Protein AF-A0AAV9KWT4-F1 (afdb_monomer)

Secondary structure (DSSP, 8-state):
---SSTTTGGGT---SSTTTEEEEE----S--SS-TTSGGGGG-----TT--EEEEES--B-HHHHHHHHT-TT--EEEEESPPBGGGEEE--TT---TT--EEEEES----EEE--GGG-TT--EEEEES--S-----GGGGT-TT--EEEEES-GGGHHHHHHHHHHHHHHHTSS--EEEEEPPP--------

pLDDT: mean 77.59, std 21.83, range [29.5, 98.31]

Radius of gyration: 18.45 Å; Cα contacts (8 Å, |Δi|>4): 366; chains: 1; bounding box: 42×48×57 Å

InterPro domains:
  IPR032675 Leucine-rich repeat domain superfamily [G3DSA:3.80.10.10] (9-172)

Foldseek 3Di:
DPDPPPPVCVVQWDDDPPQAEGEGEDPDPPDDPDDPPPLVVVQPDDRHLSYAEYAYEQEEDELVSLLNVLPSNRHQYYAYENYEYVVLENAYDQPRANNRHQEYHYANYSHQYYHYDLRRYQQHQEYEYHLRPNHQEDDLSLLVNLNHQEYEYHCNCSHVVRLVSSQVSNCVVPVDRRHDYHYHHDPPPPPPPPD

Solvent-accessible surface area (backbone atoms only — not comparable to full-atom values): 10846 Å² total; per-residue (Å²): 142,89,76,80,71,67,76,75,47,64,84,58,38,69,76,61,62,88,56,39,41,47,48,46,56,49,92,70,98,74,83,87,87,79,67,100,79,64,73,75,72,80,63,77,65,82,72,62,65,64,30,27,32,44,37,37,31,43,44,78,37,48,38,71,51,51,33,56,59,23,64,33,72,42,27,30,32,45,35,44,30,57,21,46,36,55,91,24,40,52,41,40,54,92,86,40,31,25,65,43,26,30,33,45,34,44,27,41,34,46,41,42,42,84,43,63,50,80,72,30,45,61,39,28,30,31,44,32,42,31,43,35,78,52,44,68,61,62,69,63,56,62,32,72,29,83,52,36,34,35,44,35,29,32,60,25,72,82,35,47,66,41,53,47,54,25,37,55,52,30,29,75,74,70,74,55,94,62,57,44,80,46,78,43,73,78,75,78,76,74,81,81,74,84,125

Nearest PDB structures (foldseek):
  8xuo-assembly1_G  TM=7.797E-01  e=3.446E-07  Solanum lycopersicum
  8xuq-assembly1_G  TM=8.422E-01  e=1.289E-06  Solanum lycopersicum
  8rfh-assembly1_B  TM=8.665E-01  e=2.424E-06  Nicotiana benthamiana
  9cc9-assembly1_L  TM=8.958E-01  e=4.790E-05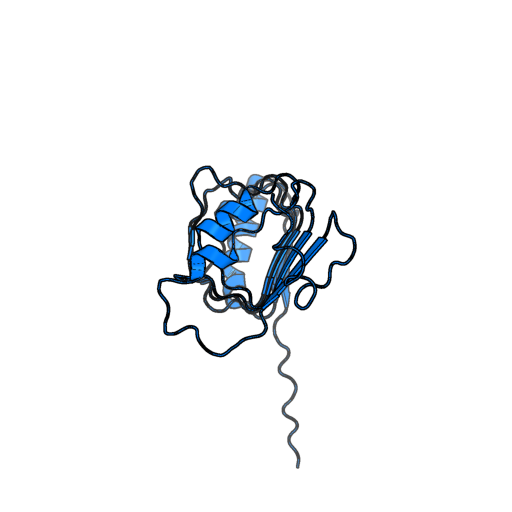  Nicotiana benthamiana
  4xa9-assembly5_E  TM=4.895E-01  e=1.233E+00  Legionella pneumophila subsp. pneumophila str. Philadelphia 1

Organism: NCBI:txid50273

Structure (mmCIF, N/CA/C/O backbone):
data_AF-A0AAV9KWT4-F1
#
_entry.id   AF-A0AAV9KWT4-F1
#
loop_
_atom_site.group_PDB
_atom_site.id
_atom_site.type_symbol
_atom_site.label_atom_id
_atom_site.label_alt_id
_atom_site.label_comp_id
_atom_site.label_asym_id
_atom_site.label_entity_id
_atom_site.label_seq_id
_atom_site.pdbx_PDB_ins_code
_atom_site.Cartn_x
_atom_site.Cartn_y
_atom_site.Cartn_z
_atom_site.occupancy
_atom_site.B_iso_or_equiv
_atom_site.auth_seq_id
_atom_site.auth_comp_id
_atom_site.auth_asym_id
_atom_site.auth_atom_id
_atom_site.pdbx_PDB_model_num
ATOM 1 N N . MET A 1 1 ? -3.390 -0.166 -39.526 1.00 29.50 1 MET A N 1
ATOM 2 C CA . MET A 1 1 ? -2.292 -1.152 -39.423 1.00 29.50 1 MET A CA 1
ATOM 3 C C . MET A 1 1 ? -1.735 -1.105 -38.008 1.00 29.50 1 MET A C 1
ATOM 5 O O . MET A 1 1 ? -0.859 -0.303 -37.735 1.00 29.50 1 MET A O 1
ATOM 9 N N . ALA A 1 2 ? -2.295 -1.894 -37.093 1.00 30.62 2 ALA A N 1
ATOM 10 C CA . ALA A 1 2 ? -1.837 -1.983 -35.704 1.00 30.62 2 ALA A CA 1
ATOM 11 C C . ALA A 1 2 ? -2.052 -3.419 -35.207 1.00 30.62 2 ALA A C 1
ATOM 13 O O . ALA A 1 2 ? -2.894 -3.684 -34.361 1.00 30.62 2 ALA A O 1
ATOM 14 N N . THR A 1 3 ? -1.365 -4.380 -35.824 1.00 31.44 3 THR A N 1
ATOM 15 C CA . THR A 1 3 ? -1.495 -5.808 -35.473 1.00 31.44 3 THR A CA 1
ATOM 16 C C . THR A 1 3 ? -0.162 -6.555 -35.429 1.00 31.44 3 THR A C 1
ATOM 18 O O . THR A 1 3 ? -0.143 -7.752 -35.159 1.00 31.44 3 THR A O 1
ATOM 21 N N . SER A 1 4 ? 0.976 -5.877 -35.604 1.00 31.70 4 SER A N 1
ATOM 22 C CA . SER A 1 4 ? 2.268 -6.569 -35.736 1.00 31.70 4 SER A CA 1
ATOM 23 C C . SER A 1 4 ? 3.063 -6.751 -34.436 1.00 31.70 4 SER A C 1
ATOM 25 O O . SER A 1 4 ? 3.990 -7.552 -34.433 1.00 31.70 4 SER A O 1
ATOM 27 N N . ASN A 1 5 ? 2.687 -6.121 -33.315 1.00 31.66 5 ASN A N 1
ATOM 28 C CA . ASN A 1 5 ? 3.428 -6.284 -32.049 1.00 31.66 5 ASN A CA 1
ATOM 29 C C . ASN A 1 5 ? 2.925 -7.421 -31.144 1.00 31.66 5 ASN A C 1
ATOM 31 O O . ASN A 1 5 ? 3.610 -7.783 -30.196 1.00 31.66 5 ASN A O 1
ATOM 35 N N . PHE A 1 6 ? 1.790 -8.061 -31.442 1.00 32.84 6 PHE A N 1
ATOM 36 C CA . PHE A 1 6 ? 1.243 -9.114 -30.571 1.00 32.84 6 PHE A CA 1
ATOM 37 C C . PHE A 1 6 ? 2.021 -10.444 -30.605 1.00 32.84 6 PHE A C 1
ATOM 39 O O . PHE A 1 6 ? 1.916 -11.235 -29.670 1.00 32.84 6 PHE A O 1
ATOM 46 N N . LYS A 1 7 ? 2.818 -10.717 -31.649 1.00 32.62 7 LYS A N 1
ATOM 47 C CA . LYS A 1 7 ? 3.443 -12.044 -31.835 1.00 32.62 7 LYS A CA 1
ATOM 48 C C . LYS A 1 7 ? 4.721 -12.285 -31.024 1.00 32.62 7 LYS A C 1
ATOM 50 O O . LYS A 1 7 ? 5.023 -13.441 -30.757 1.00 32.62 7 LYS A O 1
ATOM 55 N N . LEU A 1 8 ? 5.439 -11.244 -30.594 1.00 37.84 8 LEU A N 1
ATOM 56 C CA . LEU A 1 8 ? 6.659 -11.405 -29.780 1.00 37.84 8 LEU A CA 1
ATOM 57 C C . LEU A 1 8 ? 6.383 -11.450 -28.268 1.00 37.84 8 LEU A C 1
ATOM 59 O O . LEU A 1 8 ? 7.231 -11.886 -27.498 1.00 37.84 8 LEU A O 1
ATOM 63 N N . LEU A 1 9 ? 5.183 -11.053 -27.834 1.00 43.16 9 LEU A N 1
ATOM 64 C CA . LEU A 1 9 ? 4.803 -11.044 -26.419 1.00 43.16 9 LEU A CA 1
ATOM 65 C C . LEU A 1 9 ? 4.395 -12.427 -25.879 1.00 43.16 9 LEU A C 1
ATOM 67 O O . LEU A 1 9 ? 4.583 -12.712 -24.698 1.00 43.16 9 LEU A O 1
ATOM 71 N N . HIS A 1 10 ? 3.904 -13.338 -26.717 1.00 35.81 10 HIS A N 1
ATOM 72 C CA . HIS A 1 10 ? 3.445 -14.651 -26.244 1.00 35.81 10 HIS A CA 1
ATOM 73 C C . HIS A 1 10 ? 4.548 -15.573 -25.695 1.00 35.81 10 HIS A C 1
ATOM 75 O O . HIS A 1 10 ? 4.226 -16.517 -24.978 1.00 35.81 10 HIS A O 1
ATOM 81 N N . SER A 1 11 ? 5.833 -15.318 -25.963 1.00 39.34 11 SER A N 1
ATOM 82 C CA . SER A 1 11 ? 6.918 -16.133 -25.395 1.00 39.34 11 SER A CA 1
ATOM 83 C C . SER A 1 11 ? 7.306 -15.747 -23.961 1.00 39.34 11 SER A C 1
ATOM 85 O O . SER A 1 11 ? 7.978 -16.534 -23.298 1.00 39.34 11 SER A O 1
ATOM 87 N N . TYR A 1 12 ? 6.883 -14.575 -23.466 1.00 41.56 12 TYR A N 1
ATOM 88 C CA . TYR A 1 12 ? 7.305 -14.036 -22.161 1.00 41.56 12 TYR A CA 1
ATOM 89 C C . TYR A 1 12 ? 6.156 -13.801 -21.165 1.00 41.56 12 TYR A C 1
ATOM 91 O O . TYR A 1 12 ? 6.411 -13.601 -19.978 1.00 41.56 12 TYR A O 1
ATOM 99 N N . PHE A 1 13 ? 4.896 -13.887 -21.606 1.00 45.75 13 PHE A N 1
ATOM 100 C CA . PHE A 1 13 ? 3.719 -13.580 -20.789 1.00 45.75 13 PHE A CA 1
ATOM 101 C C . PHE A 1 13 ? 2.732 -14.751 -20.761 1.00 45.75 13 PHE A C 1
ATOM 103 O O . PHE A 1 13 ? 2.180 -15.142 -21.788 1.00 45.75 13 PHE A O 1
ATOM 110 N N . LYS A 1 14 ? 2.479 -15.315 -19.571 1.00 43.81 14 LYS A N 1
ATOM 111 C CA . LYS A 1 14 ? 1.367 -16.256 -19.367 1.00 43.81 14 LYS A CA 1
ATOM 112 C C . LYS A 1 14 ? 0.093 -15.462 -19.099 1.00 43.81 14 LYS A C 1
ATOM 114 O O . LYS A 1 14 ? -0.161 -15.032 -17.979 1.00 43.81 14 LYS A O 1
ATOM 119 N N . LEU A 1 15 ? -0.703 -15.281 -20.143 1.00 45.00 15 LEU A N 1
ATOM 120 C CA . LEU A 1 15 ? -2.075 -14.802 -20.051 1.00 45.00 15 LEU A CA 1
ATOM 121 C C . LEU A 1 15 ? -2.951 -15.895 -19.411 1.00 45.00 15 LEU A C 1
ATOM 123 O O . LEU A 1 15 ? -3.343 -16.843 -20.083 1.00 45.00 15 LEU A O 1
ATOM 127 N N . SER A 1 16 ? -3.233 -15.798 -18.110 1.00 44.41 16 SER A N 1
ATOM 128 C CA . SER A 1 16 ? -4.299 -16.586 -17.477 1.00 44.41 16 SER A CA 1
ATOM 129 C C . SER A 1 16 ? -5.542 -15.699 -17.356 1.00 44.41 16 SER A C 1
ATOM 131 O O . SER A 1 16 ? -5.526 -14.745 -16.582 1.00 44.41 16 SER A O 1
ATOM 133 N N . ASP A 1 17 ? -6.574 -15.994 -18.150 1.00 40.81 17 ASP A N 1
ATOM 134 C CA . ASP A 1 17 ? -7.865 -15.289 -18.252 1.00 40.81 17 ASP A CA 1
ATOM 135 C C . ASP A 1 17 ? -7.772 -13.793 -18.635 1.00 40.81 17 ASP A C 1
ATOM 137 O O . ASP A 1 17 ? -7.724 -12.875 -17.811 1.00 40.81 17 ASP A O 1
ATOM 141 N N . VAL A 1 18 ? -7.778 -13.571 -19.956 1.00 43.44 18 VAL A N 1
ATOM 142 C CA . VAL A 1 18 ? -7.312 -12.396 -20.732 1.00 43.44 18 VAL A CA 1
ATOM 143 C C . VAL A 1 18 ? -8.143 -11.111 -20.582 1.00 43.44 18 VAL A C 1
ATOM 145 O O . VAL A 1 18 ? -8.278 -10.320 -21.510 1.00 43.44 18 VAL A O 1
ATOM 148 N N . THR A 1 19 ? -8.733 -10.831 -19.427 1.00 47.38 19 THR A N 1
ATOM 149 C CA . THR A 1 19 ? -9.419 -9.534 -19.248 1.00 47.38 19 THR A CA 1
ATOM 150 C C . THR A 1 19 ? -9.293 -8.961 -17.845 1.00 47.38 19 THR A C 1
ATOM 152 O O . THR A 1 19 ? -9.455 -7.754 -17.676 1.00 47.38 19 THR A O 1
ATOM 155 N N . LYS A 1 20 ? -8.961 -9.790 -16.843 1.00 52.31 20 LYS A N 1
ATOM 156 C CA . LYS A 1 20 ? -8.963 -9.384 -15.428 1.00 52.31 20 LYS A CA 1
ATOM 157 C C . LYS A 1 20 ? -7.600 -9.482 -14.747 1.00 52.31 20 LYS A C 1
ATOM 159 O O . LYS A 1 20 ? -7.381 -8.726 -13.806 1.00 52.31 20 LYS A O 1
ATOM 164 N N . CYS A 1 21 ? -6.692 -10.335 -15.223 1.00 50.56 21 CYS A N 1
ATOM 165 C CA . CYS A 1 21 ? -5.387 -10.564 -14.603 1.00 50.56 21 CYS A CA 1
ATOM 166 C C . CYS A 1 21 ? -4.265 -10.467 -15.637 1.00 50.56 21 CYS A C 1
ATOM 168 O O . CYS A 1 21 ? -4.300 -11.159 -16.653 1.00 50.56 21 CYS A O 1
ATOM 170 N N . LEU A 1 22 ? -3.246 -9.656 -15.360 1.00 59.34 22 LEU A N 1
ATOM 171 C CA . LEU A 1 22 ? -2.046 -9.572 -16.182 1.00 59.34 22 LEU A CA 1
ATOM 172 C C . LEU A 1 22 ? -0.813 -9.867 -15.337 1.00 59.34 22 LEU A C 1
ATOM 174 O O . LEU A 1 22 ? -0.624 -9.309 -14.255 1.00 59.34 22 LEU A O 1
ATOM 178 N N . TYR A 1 23 ? 0.010 -10.769 -15.858 1.00 55.38 23 TYR A N 1
ATOM 179 C CA . TYR A 1 23 ? 1.230 -11.244 -15.232 1.00 55.38 23 TYR A CA 1
ATOM 180 C C . TYR A 1 23 ? 2.416 -10.923 -16.138 1.00 55.38 23 TYR A C 1
ATOM 182 O O . TYR A 1 23 ? 2.521 -11.491 -17.229 1.00 55.38 23 TYR A O 1
ATOM 190 N N . LEU A 1 24 ? 3.300 -10.029 -15.689 1.00 63.78 24 LEU A N 1
ATOM 191 C CA . LEU A 1 24 ? 4.519 -9.668 -16.413 1.00 63.78 24 LEU A CA 1
ATOM 192 C C . LEU A 1 24 ? 5.756 -10.139 -15.638 1.00 63.78 24 LEU A C 1
ATOM 194 O O . LEU A 1 24 ? 5.905 -9.842 -14.454 1.00 63.78 24 LEU A O 1
ATOM 198 N N . MET A 1 25 ? 6.638 -10.875 -16.315 1.00 56.25 25 MET A N 1
ATOM 199 C CA . MET A 1 25 ? 7.930 -11.334 -15.800 1.00 56.25 25 MET A CA 1
ATOM 200 C C . MET A 1 25 ? 9.040 -10.891 -16.750 1.00 56.25 25 MET A C 1
ATOM 202 O O . MET A 1 25 ? 8.989 -11.235 -17.930 1.00 56.25 25 MET A O 1
ATOM 206 N N . GLN A 1 26 ? 10.081 -10.229 -16.244 1.00 56.34 26 GLN A N 1
ATOM 207 C CA . GLN A 1 26 ? 11.306 -9.992 -17.011 1.00 56.34 26 GLN A CA 1
ATOM 208 C C . GLN A 1 26 ? 12.444 -10.857 -16.455 1.00 56.34 26 GLN A C 1
ATOM 210 O O . GLN A 1 26 ? 13.032 -10.574 -15.419 1.00 56.34 26 GLN A O 1
ATOM 215 N N . ARG A 1 27 ? 12.775 -11.951 -17.152 1.00 43.31 27 ARG A N 1
ATOM 216 C CA . ARG A 1 27 ? 13.991 -12.732 -16.882 1.00 43.31 27 ARG A CA 1
ATOM 217 C C . ARG A 1 27 ? 15.116 -12.179 -17.743 1.00 43.31 27 ARG A C 1
ATOM 219 O O . ARG A 1 27 ? 15.253 -12.650 -18.859 1.00 43.31 27 ARG A O 1
ATOM 226 N N . ASN A 1 28 ? 15.872 -11.198 -17.258 1.00 43.31 28 ASN A N 1
ATOM 227 C CA . ASN A 1 28 ? 17.246 -10.935 -17.705 1.00 43.31 28 ASN A CA 1
ATOM 228 C C . ASN A 1 28 ? 17.943 -10.066 -16.652 1.00 43.31 28 ASN A C 1
ATOM 230 O O . ASN A 1 28 ? 17.642 -8.887 -16.507 1.00 43.31 28 ASN A O 1
ATOM 234 N N . HIS A 1 29 ? 18.848 -10.686 -15.894 1.00 41.12 29 HIS A N 1
ATOM 235 C CA . HIS A 1 29 ? 19.603 -10.058 -14.804 1.00 41.12 29 HIS A CA 1
ATOM 236 C C . HIS A 1 29 ? 20.960 -9.498 -15.276 1.00 41.12 29 HIS A C 1
ATOM 238 O O . HIS A 1 29 ? 21.798 -9.112 -14.462 1.00 41.12 29 HIS A O 1
ATOM 244 N N . GLU A 1 30 ? 21.182 -9.453 -16.590 1.00 36.31 30 GLU A N 1
ATOM 245 C CA . GLU A 1 30 ? 22.379 -8.896 -17.204 1.00 36.31 30 GLU A CA 1
ATOM 246 C C . GLU A 1 30 ? 21.992 -7.623 -17.964 1.00 36.31 30 GLU A C 1
ATOM 248 O O . GLU A 1 30 ? 21.125 -7.649 -18.834 1.00 36.31 30 GLU A O 1
ATOM 253 N N . ILE A 1 31 ? 22.681 -6.524 -17.638 1.00 38.66 31 ILE A N 1
ATOM 254 C CA . ILE A 1 31 ? 22.601 -5.188 -18.258 1.00 38.66 31 ILE A CA 1
ATOM 255 C C . ILE A 1 31 ? 21.498 -4.265 -17.695 1.00 38.66 31 ILE A C 1
ATOM 257 O O . ILE A 1 31 ? 20.568 -3.873 -18.388 1.00 38.66 31 ILE A O 1
ATOM 261 N N . ILE A 1 32 ? 21.668 -3.789 -16.455 1.00 39.22 32 ILE A N 1
ATOM 262 C CA . ILE A 1 32 ? 21.160 -2.460 -16.047 1.00 39.22 32 ILE A CA 1
ATOM 263 C C . ILE A 1 32 ? 22.272 -1.709 -15.295 1.00 39.22 32 ILE A C 1
ATOM 265 O O . ILE A 1 32 ? 22.176 -1.413 -14.111 1.00 39.22 32 ILE A O 1
ATOM 269 N N . GLN A 1 33 ? 23.384 -1.447 -15.983 1.00 38.38 33 GLN A N 1
ATOM 270 C CA . GLN A 1 33 ? 24.296 -0.348 -15.621 1.00 38.38 33 GLN A CA 1
ATOM 271 C C . GLN A 1 33 ? 24.601 0.584 -16.805 1.00 38.38 33 GLN A C 1
ATOM 273 O O . GLN A 1 33 ? 25.258 1.603 -16.628 1.00 38.38 33 GLN A O 1
ATOM 278 N N . GLN A 1 34 ? 24.108 0.288 -18.013 1.00 38.03 34 GLN A N 1
ATOM 279 C CA . GLN A 1 34 ? 24.377 1.090 -19.209 1.00 38.03 34 GLN A CA 1
ATOM 280 C C . GLN A 1 34 ? 23.163 1.095 -20.146 1.00 38.03 34 GLN A C 1
ATOM 282 O O . GLN A 1 34 ? 23.093 0.301 -21.074 1.00 38.03 34 GLN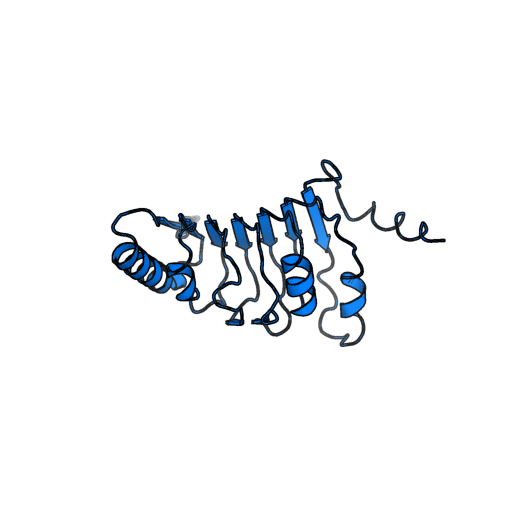 A O 1
ATOM 287 N N . SER A 1 35 ? 22.178 1.963 -19.907 1.00 37.06 35 SER A N 1
ATOM 288 C CA . SER A 1 35 ? 21.400 2.594 -20.992 1.00 37.06 35 SER A CA 1
ATOM 289 C C . SER A 1 35 ? 20.388 3.601 -20.438 1.00 37.06 35 SER A C 1
ATOM 291 O O . SER A 1 35 ? 19.242 3.278 -20.151 1.00 37.06 35 SER A O 1
ATOM 293 N N . ASN A 1 36 ? 20.780 4.874 -20.397 1.00 41.25 36 ASN A N 1
ATOM 294 C CA . ASN A 1 36 ? 19.871 6.007 -20.172 1.00 41.25 36 ASN A CA 1
ATOM 295 C C . ASN A 1 36 ? 18.922 6.289 -21.366 1.00 41.25 36 ASN A C 1
ATOM 297 O O . ASN A 1 36 ? 18.358 7.372 -21.452 1.00 41.25 36 ASN A O 1
ATOM 301 N N . ILE A 1 37 ? 18.764 5.366 -22.329 1.00 38.56 37 ILE A N 1
ATOM 302 C CA . ILE A 1 37 ? 18.067 5.633 -23.608 1.00 38.56 37 ILE A CA 1
ATOM 303 C C . ILE A 1 37 ? 16.986 4.577 -23.948 1.00 38.56 37 ILE A C 1
ATOM 305 O O . ILE A 1 37 ? 16.159 4.814 -24.824 1.00 38.56 37 ILE A O 1
ATOM 309 N N . ALA A 1 38 ? 16.902 3.435 -23.247 1.00 41.84 38 ALA A N 1
ATOM 310 C CA . ALA A 1 38 ? 16.007 2.328 -23.640 1.00 41.84 38 ALA A CA 1
ATOM 311 C C . ALA A 1 38 ? 14.808 2.053 -22.703 1.00 41.84 38 ALA A C 1
ATOM 313 O O . ALA A 1 38 ? 13.979 1.201 -23.020 1.00 41.84 38 ALA A O 1
ATOM 314 N N . THR A 1 39 ? 14.671 2.753 -21.574 1.00 45.59 39 THR A N 1
ATOM 315 C CA . THR A 1 39 ? 13.666 2.426 -20.541 1.00 45.59 39 THR A CA 1
ATOM 316 C C . THR A 1 39 ? 12.234 2.849 -20.885 1.00 45.59 39 THR A C 1
ATOM 318 O O . THR A 1 39 ? 11.298 2.225 -20.393 1.00 45.59 39 THR A O 1
ATOM 321 N N . ASN A 1 40 ? 12.034 3.823 -21.782 1.00 43.50 40 ASN A N 1
ATOM 322 C CA . ASN A 1 40 ? 10.685 4.297 -22.136 1.00 43.50 40 ASN A CA 1
ATOM 323 C C . ASN A 1 40 ? 9.880 3.337 -23.026 1.00 43.50 40 ASN A C 1
ATOM 325 O O . ASN A 1 40 ? 8.658 3.390 -23.016 1.00 43.50 40 ASN A O 1
ATOM 329 N N . ARG A 1 41 ? 10.519 2.422 -23.769 1.00 48.47 41 ARG A N 1
ATOM 330 C CA . ARG A 1 41 ? 9.790 1.518 -24.687 1.00 48.47 41 ARG A CA 1
ATOM 331 C C . ARG A 1 41 ? 9.163 0.300 -24.007 1.00 48.47 41 ARG A C 1
ATOM 333 O O . ARG A 1 41 ? 8.368 -0.397 -24.629 1.00 48.47 41 ARG A O 1
ATOM 340 N N . LEU A 1 42 ? 9.525 0.013 -22.755 1.00 52.59 42 LEU A N 1
ATOM 341 C CA . LEU A 1 42 ? 8.994 -1.137 -22.011 1.00 52.59 42 LEU A CA 1
ATOM 342 C C . LEU A 1 42 ? 7.577 -0.895 -21.472 1.00 52.59 42 LEU A C 1
ATOM 344 O O . LEU A 1 42 ? 6.962 -1.835 -20.983 1.00 52.59 42 LEU A O 1
ATOM 348 N N . TRP A 1 43 ? 7.065 0.334 -21.569 1.00 57.59 43 TRP A N 1
ATOM 349 C CA . TRP A 1 43 ? 5.774 0.746 -21.015 1.00 57.59 43 TRP A CA 1
ATOM 350 C C . TRP A 1 43 ? 4.771 1.248 -22.057 1.00 57.59 43 TRP A C 1
ATOM 352 O O . TRP A 1 43 ? 3.671 1.637 -21.682 1.00 57.59 43 TRP A O 1
ATOM 362 N N . ASP A 1 44 ? 5.062 1.103 -23.356 1.00 57.06 44 ASP A N 1
ATOM 363 C CA . ASP A 1 44 ? 4.090 1.300 -24.454 1.00 57.06 44 ASP A CA 1
ATOM 364 C C . ASP A 1 44 ? 2.962 0.233 -24.459 1.00 57.06 44 ASP A C 1
ATOM 366 O O . ASP A 1 44 ? 2.279 -0.005 -25.459 1.00 57.06 44 ASP A O 1
ATOM 370 N N . PHE A 1 45 ? 2.754 -0.455 -23.334 1.00 61.75 45 PHE A N 1
ATOM 371 C CA . PHE A 1 45 ? 1.659 -1.384 -23.136 1.00 61.75 45 PHE A CA 1
ATOM 372 C C . PHE A 1 45 ? 0.385 -0.620 -22.799 1.00 61.75 45 PHE A C 1
ATOM 374 O O . PHE A 1 45 ? 0.221 -0.070 -21.713 1.00 61.75 45 PHE A O 1
ATOM 381 N N . HIS A 1 46 ? -0.579 -0.675 -23.711 1.00 69.06 46 HIS A N 1
ATOM 382 C CA . HIS A 1 46 ? -1.950 -0.319 -23.383 1.00 69.06 46 HIS A CA 1
ATOM 383 C C . HIS A 1 46 ? -2.566 -1.441 -22.545 1.00 69.06 46 HIS A C 1
ATOM 385 O O . HIS A 1 46 ? -3.020 -2.459 -23.073 1.00 69.06 46 HIS A O 1
ATOM 391 N N . PHE A 1 47 ? -2.556 -1.270 -21.223 1.00 77.56 47 PHE A N 1
ATOM 392 C CA . PHE A 1 47 ? -3.316 -2.135 -20.331 1.00 77.56 47 PHE A CA 1
ATOM 393 C C . PHE A 1 47 ? -4.810 -2.034 -20.672 1.00 77.56 47 PHE A C 1
ATOM 395 O O . PHE A 1 47 ? -5.318 -0.932 -20.904 1.00 77.56 47 PHE A O 1
ATOM 402 N N . PRO A 1 48 ? -5.544 -3.158 -20.700 1.00 80.75 48 PRO A N 1
ATOM 403 C CA . PRO A 1 48 ? -6.980 -3.102 -20.904 1.00 80.75 48 PRO A CA 1
ATOM 404 C C . PRO A 1 48 ? -7.624 -2.379 -19.719 1.00 80.75 48 PRO A C 1
ATOM 406 O O . PRO A 1 48 ? -7.315 -2.672 -18.565 1.00 80.75 48 PRO A O 1
ATOM 409 N N . SER A 1 49 ? -8.559 -1.468 -19.986 1.00 84.69 49 SER A N 1
ATOM 410 C CA . SER A 1 49 ? -9.253 -0.712 -18.934 1.00 84.69 49 SER A CA 1
ATOM 411 C C . SER A 1 49 ? -10.018 -1.611 -17.959 1.00 84.69 49 SER A C 1
ATOM 413 O O . SER A 1 49 ? -10.254 -1.218 -16.825 1.00 84.69 49 SER A O 1
ATOM 415 N N . SER A 1 50 ? -10.371 -2.833 -18.366 1.00 85.44 50 SER A N 1
ATOM 416 C CA . SER A 1 50 ? -11.018 -3.858 -17.539 1.00 85.44 50 SER A CA 1
ATOM 417 C C . SER A 1 50 ? -10.084 -4.578 -16.558 1.00 85.44 50 SER A C 1
ATOM 419 O O . SER A 1 50 ? -10.555 -5.440 -15.810 1.00 85.44 50 SER A O 1
ATOM 421 N N . LEU A 1 51 ? -8.773 -4.307 -16.600 1.00 86.12 51 LEU A N 1
ATOM 422 C CA . LEU A 1 51 ? -7.781 -5.005 -15.788 1.00 86.12 51 LEU A CA 1
ATOM 423 C C . LEU A 1 51 ? -8.046 -4.776 -14.299 1.00 86.12 51 LEU A C 1
ATOM 425 O O . LEU A 1 51 ? -8.075 -3.637 -13.845 1.00 86.12 51 LEU A O 1
ATOM 429 N N . LYS A 1 52 ? -8.184 -5.868 -13.540 1.00 90.25 52 LYS A N 1
ATOM 430 C CA . LYS A 1 52 ? -8.425 -5.831 -12.090 1.00 90.25 52 LYS A CA 1
ATOM 431 C C . LYS A 1 52 ? -7.204 -6.194 -11.266 1.00 90.25 52 LYS A C 1
ATOM 433 O O . LYS A 1 52 ? -7.070 -5.754 -10.131 1.00 90.25 52 LYS A O 1
ATOM 438 N N . ILE A 1 53 ? -6.327 -7.029 -11.805 1.00 90.25 53 ILE A N 1
ATOM 439 C CA . ILE A 1 53 ? -5.176 -7.567 -11.091 1.00 90.25 53 ILE A CA 1
ATOM 440 C C . ILE A 1 53 ? -3.947 -7.414 -11.977 1.00 90.25 53 ILE A C 1
ATOM 442 O O . ILE A 1 53 ? -3.876 -8.003 -13.055 1.00 90.25 53 ILE A O 1
ATOM 446 N N . LEU A 1 54 ? -2.961 -6.667 -11.492 1.00 90.25 54 LEU A N 1
ATOM 447 C CA . LEU A 1 54 ? -1.662 -6.516 -12.129 1.00 90.25 54 LEU A CA 1
ATOM 448 C C . LEU A 1 54 ? -0.575 -7.091 -11.224 1.00 90.25 54 LEU A C 1
ATOM 450 O O . LEU A 1 54 ? -0.388 -6.660 -10.083 1.00 90.25 54 LEU A O 1
ATOM 454 N N . LEU A 1 55 ? 0.144 -8.086 -11.739 1.00 88.62 55 LEU A N 1
ATOM 455 C CA . LEU A 1 55 ? 1.253 -8.730 -11.052 1.00 88.62 55 LEU A CA 1
ATOM 456 C C . LEU A 1 55 ? 2.528 -8.545 -11.882 1.00 88.62 55 LEU A C 1
ATOM 458 O O . LEU A 1 55 ? 2.620 -9.049 -13.001 1.00 88.62 55 LEU A O 1
ATOM 462 N N . LEU A 1 56 ? 3.513 -7.849 -11.322 1.00 86.31 56 LEU A N 1
ATOM 463 C CA . LEU A 1 56 ? 4.796 -7.564 -11.960 1.00 86.31 56 LEU A CA 1
ATOM 464 C C . LEU A 1 56 ? 5.926 -8.231 -11.175 1.00 86.31 56 LEU A C 1
ATOM 466 O O . LEU A 1 56 ? 6.039 -8.061 -9.959 1.00 86.31 56 LEU A O 1
ATOM 470 N N . TYR A 1 57 ? 6.756 -8.992 -11.879 1.00 82.75 57 TYR A N 1
ATOM 471 C CA . TYR A 1 57 ? 7.884 -9.736 -11.330 1.00 82.75 57 TYR A CA 1
ATOM 472 C C . TYR A 1 57 ? 9.166 -9.340 -12.053 1.00 82.75 57 TYR A C 1
ATOM 474 O O . TYR A 1 57 ? 9.261 -9.469 -13.275 1.00 82.75 57 TYR A O 1
ATOM 482 N N . ASP A 1 58 ? 10.142 -8.879 -11.274 1.00 79.31 58 ASP A N 1
ATOM 483 C CA . ASP A 1 58 ? 11.470 -8.469 -11.731 1.00 79.31 58 ASP A CA 1
ATOM 484 C C . ASP A 1 58 ? 11.408 -7.433 -12.872 1.00 79.31 58 ASP A C 1
ATOM 486 O O . ASP A 1 58 ? 12.260 -7.399 -13.753 1.00 79.31 58 ASP A O 1
ATOM 490 N N . PHE A 1 59 ? 10.368 -6.590 -12.867 1.00 76.25 59 PHE A N 1
ATOM 491 C CA . PHE A 1 59 ? 10.054 -5.671 -13.957 1.00 76.25 59 PHE A CA 1
ATOM 492 C C . PHE A 1 59 ? 10.432 -4.238 -13.561 1.00 76.25 59 PHE A C 1
ATOM 494 O O . PHE A 1 59 ? 9.839 -3.727 -12.619 1.00 76.25 59 PHE A O 1
ATOM 501 N N . PRO A 1 60 ? 11.394 -3.568 -14.214 1.00 80.31 60 PRO A N 1
ATOM 502 C CA . PRO A 1 60 ? 11.843 -2.240 -13.803 1.00 80.31 60 PRO A CA 1
ATOM 503 C C . PRO A 1 60 ? 10.737 -1.186 -13.969 1.00 80.31 60 PRO A C 1
ATOM 505 O O . PRO A 1 60 ? 10.061 -1.125 -14.998 1.00 80.31 60 PRO A O 1
ATOM 508 N N . LEU A 1 61 ? 10.577 -0.338 -12.952 1.00 83.69 61 LEU A N 1
ATOM 509 C CA . LEU A 1 61 ? 9.562 0.715 -12.895 1.00 83.69 61 LEU A CA 1
ATOM 510 C C . LEU A 1 61 ? 10.199 2.104 -12.879 1.00 83.69 61 LEU A C 1
ATOM 512 O O . LEU A 1 61 ? 11.170 2.345 -12.160 1.00 83.69 61 LEU A O 1
ATOM 516 N N . THR A 1 62 ? 9.603 3.027 -13.629 1.00 85.25 62 THR A N 1
ATOM 517 C CA . THR A 1 62 ? 9.813 4.476 -13.489 1.00 85.25 62 THR A CA 1
ATOM 518 C C . THR A 1 62 ? 8.606 5.122 -12.803 1.00 85.25 62 THR A C 1
ATOM 520 O O . THR A 1 62 ? 7.565 4.481 -12.643 1.00 85.25 62 THR A O 1
ATOM 523 N N . SER A 1 63 ? 8.725 6.400 -12.432 1.00 82.44 63 SER A N 1
ATOM 524 C CA . SER A 1 63 ? 7.593 7.216 -11.965 1.00 82.44 63 SER A CA 1
ATOM 525 C C . SER A 1 63 ? 6.452 7.225 -12.996 1.00 82.44 63 SER A C 1
ATOM 527 O O . SER A 1 63 ? 5.354 6.790 -12.671 1.00 82.44 63 SER A O 1
ATOM 529 N N . ASP A 1 64 ? 6.740 7.516 -14.270 1.00 83.81 64 ASP A N 1
ATOM 530 C CA . ASP A 1 64 ? 5.741 7.505 -15.358 1.00 83.81 64 ASP A CA 1
ATOM 531 C C . ASP A 1 64 ? 5.009 6.159 -15.513 1.00 83.81 64 ASP A C 1
ATOM 533 O O . ASP A 1 64 ? 3.820 6.096 -15.848 1.00 83.81 64 ASP A O 1
ATOM 537 N N . SER A 1 65 ? 5.718 5.058 -15.252 1.00 85.38 65 SER A N 1
ATOM 538 C CA . SER A 1 65 ? 5.144 3.710 -15.283 1.00 85.38 65 SER A CA 1
ATOM 539 C C . SER A 1 65 ? 4.127 3.522 -14.160 1.00 85.38 65 SER A C 1
ATOM 541 O O . SER A 1 65 ? 3.032 3.010 -14.383 1.00 85.38 65 SER A O 1
ATOM 543 N N . LEU A 1 66 ? 4.482 3.964 -12.951 1.00 88.31 66 LEU A N 1
ATOM 544 C CA . LEU A 1 66 ? 3.615 3.925 -11.777 1.00 88.31 66 LEU A CA 1
ATOM 545 C C . LEU A 1 66 ? 2.385 4.817 -11.970 1.00 88.31 66 LEU A C 1
ATOM 547 O O . LEU A 1 66 ? 1.280 4.344 -11.722 1.00 88.31 66 LEU A O 1
ATOM 551 N N . SER A 1 67 ? 2.553 6.026 -12.513 1.00 87.81 67 SER A N 1
ATOM 552 C CA . SER A 1 67 ? 1.459 6.928 -12.905 1.00 87.81 67 SER A CA 1
ATOM 553 C C . SER A 1 67 ? 0.513 6.298 -13.929 1.00 87.81 67 SER A C 1
ATOM 555 O O . SER A 1 67 ? -0.708 6.409 -13.845 1.00 87.81 67 SER A O 1
ATOM 557 N N . THR A 1 68 ? 1.056 5.580 -14.914 1.00 87.56 68 THR A N 1
ATOM 558 C CA . THR A 1 68 ? 0.242 4.861 -15.908 1.00 87.56 68 THR A CA 1
ATOM 559 C C . THR A 1 68 ? -0.567 3.730 -15.275 1.00 87.56 68 THR A C 1
ATOM 561 O O . THR A 1 68 ? -1.727 3.533 -15.629 1.00 87.56 68 THR A O 1
ATOM 564 N N . ILE A 1 69 ? 0.022 3.001 -14.323 1.00 90.75 69 ILE A N 1
ATOM 565 C CA . ILE A 1 69 ? -0.674 1.949 -13.573 1.00 90.75 69 ILE A CA 1
ATOM 566 C C . ILE A 1 69 ? -1.736 2.550 -12.636 1.00 90.75 69 ILE A C 1
ATOM 568 O O . ILE A 1 69 ? -2.811 1.966 -12.509 1.00 90.75 69 ILE A O 1
ATOM 572 N N . ALA A 1 70 ? -1.458 3.694 -12.001 1.00 92.31 70 ALA A N 1
ATOM 573 C CA . ALA A 1 70 ? -2.390 4.381 -11.105 1.00 92.31 70 ALA A CA 1
ATOM 574 C C . ALA A 1 70 ? 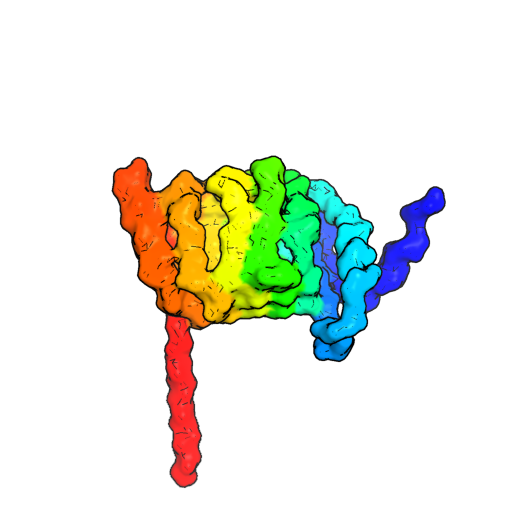-3.695 4.740 -11.825 1.00 92.31 70 ALA A C 1
ATOM 576 O O . ALA A 1 70 ? -4.776 4.439 -11.333 1.00 92.31 70 ALA A O 1
ATOM 577 N N . ARG A 1 71 ? -3.591 5.233 -13.065 1.00 89.75 71 ARG A N 1
ATOM 578 C CA . ARG A 1 71 ? -4.731 5.609 -13.917 1.00 89.75 71 ARG A CA 1
ATOM 579 C C . ARG A 1 71 ? -5.560 4.433 -14.458 1.00 89.75 71 ARG A C 1
ATOM 581 O O . ARG A 1 71 ? -6.460 4.646 -15.272 1.00 89.75 71 ARG A O 1
ATOM 588 N N . LEU A 1 72 ? -5.285 3.188 -14.057 1.00 91.75 72 LEU A N 1
ATOM 589 C CA . LEU A 1 72 ? -6.086 2.036 -14.474 1.00 91.75 72 LEU A CA 1
ATOM 590 C C . LEU A 1 72 ? -7.422 2.003 -13.717 1.00 91.75 72 LEU A C 1
ATOM 592 O O . LEU A 1 72 ? -7.443 1.710 -12.521 1.00 91.75 72 LEU A O 1
ATOM 596 N N . PRO A 1 73 ? -8.561 2.208 -14.405 1.00 91.19 73 PRO A N 1
ATOM 597 C CA . PRO A 1 73 ? -9.811 2.546 -13.734 1.00 91.19 73 PRO A CA 1
ATOM 598 C C . PRO A 1 73 ? -10.408 1.384 -12.940 1.00 91.19 73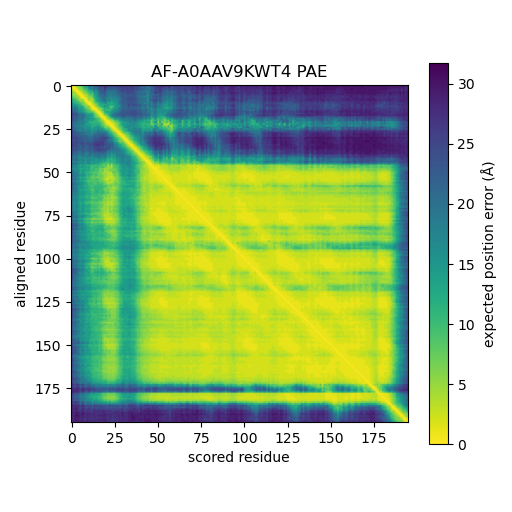 PRO A C 1
ATOM 600 O O . PRO A 1 73 ? -11.178 1.625 -12.027 1.00 91.19 73 PRO A O 1
ATOM 603 N N . ASN A 1 74 ? -10.084 0.128 -13.262 1.00 92.94 74 ASN A N 1
ATOM 604 C CA . ASN A 1 74 ? -10.650 -1.048 -12.592 1.00 92.94 74 ASN A CA 1
ATOM 605 C C . ASN A 1 74 ? -9.624 -1.831 -11.762 1.00 92.94 74 ASN A C 1
ATOM 607 O O . ASN A 1 74 ? -9.933 -2.939 -11.321 1.00 92.94 74 ASN A O 1
ATOM 611 N N . LEU A 1 75 ? -8.409 -1.304 -11.571 1.00 95.62 75 LEU A N 1
ATOM 612 C CA . LEU A 1 75 ? -7.342 -2.039 -10.902 1.00 95.62 75 LEU A CA 1
ATOM 613 C C . LEU A 1 75 ? -7.631 -2.170 -9.402 1.00 95.62 75 LEU A C 1
ATOM 615 O O . LEU A 1 75 ? -7.553 -1.202 -8.662 1.00 95.62 75 LEU A O 1
ATOM 619 N N . GLU A 1 76 ? -7.895 -3.393 -8.948 1.00 97.12 76 GLU A N 1
ATOM 620 C CA . GLU A 1 76 ? -8.180 -3.722 -7.547 1.00 97.12 76 GLU A CA 1
ATOM 621 C C . GLU A 1 76 ? -6.950 -4.277 -6.811 1.00 97.12 76 GLU A C 1
ATOM 623 O O . GLU A 1 76 ? -6.839 -4.152 -5.589 1.00 97.12 76 GLU A O 1
ATOM 628 N N . VAL A 1 77 ? -6.011 -4.906 -7.526 1.00 96.44 77 VAL A N 1
ATOM 629 C CA . VAL A 1 77 ? -4.819 -5.525 -6.930 1.00 96.44 77 VAL A CA 1
ATOM 630 C C . VAL A 1 77 ? -3.567 -5.203 -7.733 1.00 96.44 77 VAL A C 1
ATOM 632 O O . VAL A 1 77 ? -3.458 -5.580 -8.898 1.00 96.44 77 VAL A O 1
ATOM 635 N N . LEU A 1 78 ? -2.571 -4.634 -7.059 1.00 96.00 78 LEU A N 1
ATOM 636 C CA . LEU A 1 78 ? -1.226 -4.432 -7.581 1.00 96.00 78 LEU A CA 1
ATOM 637 C C . LEU A 1 78 ? -0.236 -5.236 -6.740 1.00 96.00 78 LEU A C 1
ATOM 639 O O . LEU A 1 78 ? -0.131 -5.061 -5.523 1.00 96.00 78 LEU A O 1
ATOM 643 N N . SER A 1 79 ? 0.508 -6.133 -7.384 1.00 94.00 79 SER A N 1
ATOM 644 C CA . SER A 1 79 ? 1.585 -6.881 -6.741 1.00 94.00 79 SER A CA 1
ATOM 645 C C . SER A 1 79 ? 2.884 -6.699 -7.492 1.00 94.00 79 SER A C 1
ATOM 647 O O . SER A 1 79 ? 3.015 -7.152 -8.623 1.00 94.00 79 SER A O 1
ATOM 649 N N . LEU A 1 80 ? 3.867 -6.124 -6.814 1.00 92.88 80 LEU A N 1
ATOM 650 C CA . LEU A 1 80 ? 5.217 -5.942 -7.319 1.00 92.88 80 LEU A CA 1
ATOM 651 C C . LEU A 1 80 ? 6.159 -6.890 -6.575 1.00 92.88 80 LEU A C 1
ATOM 653 O O . LEU A 1 80 ? 6.122 -6.994 -5.339 1.00 92.88 80 LEU A O 1
ATOM 657 N N . TYR A 1 81 ? 6.990 -7.611 -7.317 1.00 89.25 81 TYR A N 1
ATOM 658 C CA . TYR A 1 81 ? 7.957 -8.555 -6.771 1.00 89.25 81 TYR A CA 1
ATOM 659 C C . TYR A 1 81 ? 9.326 -8.345 -7.405 1.00 89.25 81 TYR A C 1
ATOM 661 O O . TYR A 1 81 ? 9.423 -8.297 -8.625 1.00 89.25 81 TYR A O 1
ATOM 669 N N . GLY A 1 82 ? 10.373 -8.224 -6.583 1.00 85.50 82 GLY A N 1
ATOM 670 C CA . GLY A 1 82 ? 11.769 -8.155 -7.048 1.00 85.50 82 GLY A CA 1
ATOM 671 C C . GLY A 1 82 ? 12.059 -6.987 -7.996 1.00 85.50 82 GLY A C 1
ATOM 672 O O . GLY A 1 82 ? 13.036 -6.993 -8.731 1.00 85.50 82 GLY A O 1
ATOM 673 N N . THR A 1 83 ? 11.179 -5.991 -8.005 1.00 82.19 83 THR A N 1
ATOM 674 C CA . THR A 1 83 ? 11.194 -4.890 -8.960 1.00 82.19 83 THR A CA 1
ATOM 675 C C . THR A 1 83 ? 12.116 -3.767 -8.487 1.00 82.19 83 THR A C 1
ATOM 677 O O . THR A 1 83 ? 12.092 -3.371 -7.316 1.00 82.19 83 THR A O 1
ATOM 680 N N . ILE A 1 84 ? 12.906 -3.244 -9.425 1.00 82.75 84 ILE A N 1
ATOM 681 C CA . ILE A 1 84 ? 13.725 -2.049 -9.236 1.00 82.75 84 ILE A CA 1
ATOM 682 C C . ILE A 1 84 ? 12.877 -0.827 -9.592 1.00 82.75 84 ILE A C 1
ATOM 684 O O . ILE A 1 84 ? 12.396 -0.719 -10.719 1.00 82.75 84 ILE A O 1
ATOM 688 N N . ILE A 1 85 ? 12.700 0.083 -8.636 1.00 85.25 85 ILE A N 1
ATOM 689 C CA . ILE A 1 85 ? 12.113 1.406 -8.873 1.00 85.25 85 ILE A CA 1
ATOM 690 C C . ILE A 1 85 ? 13.261 2.375 -9.138 1.00 85.25 85 ILE A C 1
ATOM 692 O O . ILE A 1 85 ? 14.129 2.562 -8.282 1.00 85.25 85 ILE A O 1
ATOM 696 N N . HIS A 1 86 ? 13.288 2.959 -10.333 1.00 83.88 86 HIS A N 1
ATOM 697 C CA . HIS A 1 86 ? 14.320 3.910 -10.725 1.00 83.88 86 HIS A CA 1
ATOM 698 C C . HIS A 1 86 ? 14.306 5.135 -9.802 1.00 83.88 86 HIS A C 1
ATOM 700 O O . HIS A 1 86 ? 13.250 5.696 -9.525 1.00 83.88 86 HIS A O 1
ATOM 706 N N . GLY A 1 87 ? 15.481 5.538 -9.314 1.00 85.81 87 GLY A N 1
ATOM 707 C CA . GLY A 1 87 ? 15.615 6.610 -8.321 1.00 85.81 87 GLY A CA 1
ATOM 708 C C . GLY A 1 87 ? 15.224 6.213 -6.894 1.00 85.81 87 GLY A C 1
ATOM 709 O O . GLY A 1 87 ? 15.437 7.000 -5.986 1.00 85.81 87 GLY A O 1
ATOM 710 N N . GLU A 1 88 ? 14.711 4.997 -6.676 1.00 89.56 88 GLU A N 1
ATOM 711 C CA . GLU A 1 88 ? 14.270 4.483 -5.368 1.00 89.56 88 GLU A CA 1
ATOM 712 C C . GLU A 1 88 ? 13.108 5.265 -4.736 1.00 89.56 88 GLU A C 1
ATOM 714 O O . GLU A 1 88 ? 12.808 5.115 -3.549 1.00 89.56 88 GLU A O 1
ATOM 719 N N . GLU A 1 89 ? 12.407 6.058 -5.542 1.00 89.56 89 GLU A N 1
ATOM 720 C CA . GLU A 1 89 ? 11.277 6.874 -5.119 1.00 89.56 89 GLU A CA 1
ATOM 721 C C . GLU A 1 89 ? 10.014 6.453 -5.866 1.00 89.56 89 GLU A C 1
ATOM 723 O O . GLU A 1 89 ? 9.993 6.366 -7.095 1.00 89.56 89 GLU A O 1
ATOM 728 N N . TRP A 1 90 ? 8.932 6.228 -5.125 1.00 91.62 90 TRP A N 1
ATOM 729 C CA . TRP A 1 90 ? 7.603 6.119 -5.713 1.00 91.62 90 TRP A CA 1
ATOM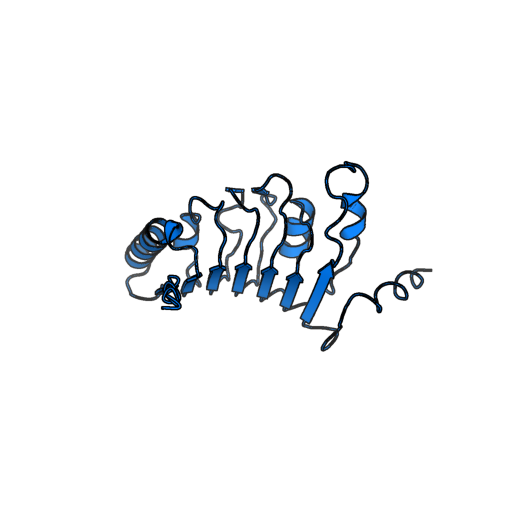 730 C C . TRP A 1 90 ? 7.033 7.525 -5.845 1.00 91.62 90 TRP A C 1
ATOM 732 O O . TRP A 1 90 ? 6.353 7.996 -4.939 1.00 91.62 90 TRP A O 1
ATOM 742 N N . ASN A 1 91 ? 7.362 8.194 -6.947 1.00 88.44 91 ASN A N 1
ATOM 743 C CA . ASN A 1 91 ? 6.838 9.513 -7.279 1.00 88.44 91 ASN A CA 1
ATOM 744 C C . ASN A 1 91 ? 5.620 9.373 -8.196 1.00 88.44 91 ASN A C 1
ATOM 746 O O . ASN A 1 91 ? 5.729 8.724 -9.237 1.00 88.44 91 ASN A O 1
ATOM 750 N N . MET A 1 92 ? 4.484 9.938 -7.807 1.00 86.06 92 MET A N 1
ATOM 751 C CA . MET A 1 92 ? 3.296 10.043 -8.658 1.00 86.06 92 MET A CA 1
ATOM 752 C C . MET A 1 92 ? 2.916 11.513 -8.802 1.00 86.06 92 MET A C 1
ATOM 754 O O . MET A 1 92 ? 3.174 12.304 -7.895 1.00 86.06 92 MET A O 1
ATOM 758 N N . GLY A 1 93 ? 2.341 11.880 -9.945 1.00 80.62 93 GLY A N 1
ATOM 759 C CA . GLY A 1 93 ? 1.800 13.219 -10.140 1.00 80.62 93 GLY A CA 1
ATOM 760 C C . GLY A 1 93 ? 0.650 13.496 -9.173 1.00 80.62 93 GLY A C 1
ATOM 761 O O . GLY A 1 93 ? 0.021 12.574 -8.660 1.00 80.62 93 GLY A O 1
ATOM 762 N N . GLU A 1 94 ? 0.356 14.773 -8.941 1.00 77.62 94 GLU A N 1
ATOM 763 C CA . GLU A 1 94 ? -0.713 15.198 -8.022 1.00 77.62 94 GLU A CA 1
ATOM 764 C C . GLU A 1 94 ? -2.098 14.658 -8.423 1.00 77.62 94 GLU A C 1
ATOM 766 O O . GLU A 1 94 ? -2.934 14.417 -7.560 1.00 77.62 94 GLU A O 1
ATOM 771 N N . GLU A 1 95 ? -2.321 14.427 -9.721 1.00 81.06 95 GLU A N 1
ATOM 772 C CA . GLU A 1 95 ? -3.573 13.893 -10.279 1.00 81.06 95 GLU A CA 1
ATOM 773 C C . GLU A 1 95 ? -3.585 12.354 -10.417 1.00 81.06 95 GLU A C 1
ATOM 775 O O . GLU A 1 95 ? -4.581 11.773 -10.852 1.00 81.06 95 GLU A O 1
ATOM 780 N N . ASP A 1 96 ? -2.479 11.671 -10.101 1.00 88.94 96 ASP A N 1
ATOM 781 C CA . ASP A 1 96 ? -2.374 10.218 -10.249 1.00 88.94 96 ASP A CA 1
ATOM 782 C C . ASP A 1 96 ? -2.922 9.498 -9.007 1.00 88.94 96 ASP A C 1
ATOM 784 O O . ASP A 1 96 ? -2.246 9.370 -7.984 1.00 88.94 96 ASP A O 1
ATOM 788 N N . THR A 1 97 ? -4.123 8.935 -9.136 1.00 93.75 97 THR A N 1
ATOM 789 C CA . THR A 1 97 ? -4.805 8.222 -8.047 1.00 93.75 97 THR A CA 1
ATOM 790 C C . THR A 1 97 ? -5.112 6.777 -8.414 1.00 93.75 97 THR A C 1
ATOM 792 O O . THR A 1 97 ? -5.651 6.484 -9.479 1.00 93.75 97 THR A O 1
ATOM 795 N N . PHE A 1 98 ? -4.836 5.857 -7.488 1.00 95.81 98 PHE A N 1
ATOM 796 C CA . PHE A 1 98 ? -5.268 4.465 -7.563 1.00 95.81 98 PHE A CA 1
ATOM 797 C C . PHE A 1 98 ? -6.723 4.304 -7.097 1.00 95.81 98 PHE A C 1
ATOM 799 O O . PHE A 1 98 ? -6.990 3.732 -6.038 1.00 95.81 98 PHE A O 1
ATOM 806 N N . GLU A 1 99 ? -7.661 4.782 -7.912 1.00 95.19 99 GLU A N 1
ATOM 807 C CA . GLU A 1 99 ? -9.079 4.944 -7.551 1.00 95.19 99 GLU A CA 1
ATOM 808 C C . GLU A 1 99 ? -9.711 3.693 -6.915 1.00 95.19 99 GLU A C 1
ATOM 810 O O . GLU A 1 99 ? -10.374 3.765 -5.886 1.00 95.19 99 GLU A O 1
ATOM 815 N N . ASN A 1 100 ? -9.471 2.517 -7.504 1.00 96.62 100 ASN A N 1
ATOM 816 C CA . ASN A 1 100 ? -10.131 1.265 -7.117 1.00 96.62 100 ASN A CA 1
ATOM 817 C C . ASN A 1 100 ? -9.197 0.245 -6.447 1.00 96.62 100 ASN A C 1
ATOM 819 O O . ASN A 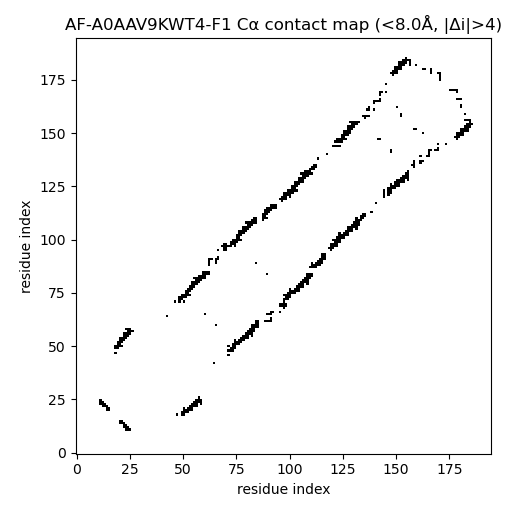1 100 ? -9.587 -0.910 -6.237 1.00 96.62 100 ASN A O 1
ATOM 823 N N . LEU A 1 101 ? -7.964 0.639 -6.109 1.00 98.06 101 LEU A N 1
ATOM 824 C CA . LEU A 1 101 ? -6.960 -0.295 -5.610 1.00 98.06 101 LEU A CA 1
ATOM 825 C C . LEU A 1 101 ? -7.246 -0.698 -4.166 1.00 98.06 101 LEU A C 1
ATOM 827 O O . LEU A 1 101 ? -6.986 0.054 -3.238 1.00 98.06 101 LEU A O 1
ATOM 831 N N . LYS A 1 102 ? -7.663 -1.949 -3.970 1.00 98.19 102 LYS A N 1
ATOM 832 C CA . LYS A 1 102 ? -7.944 -2.532 -2.651 1.00 98.19 102 LYS A CA 1
ATOM 833 C C . LYS A 1 102 ? -6.732 -3.199 -2.021 1.00 98.19 102 LYS A C 1
ATOM 835 O O . LYS A 1 102 ? -6.638 -3.297 -0.799 1.00 98.19 102 LYS A O 1
ATOM 840 N N . CYS A 1 103 ? -5.800 -3.716 -2.824 1.00 98.19 103 CYS A N 1
ATOM 841 C CA . CYS A 1 103 ? -4.643 -4.429 -2.293 1.00 98.19 103 CYS A CA 1
ATOM 842 C C . CYS A 1 103 ? -3.333 -4.066 -2.989 1.00 98.19 103 CYS A C 1
ATOM 844 O O . CYS A 1 103 ? -3.127 -4.382 -4.162 1.00 98.19 103 CYS A O 1
ATOM 846 N N . LEU A 1 104 ? -2.403 -3.529 -2.198 1.00 98.00 104 LEU A N 1
ATOM 847 C CA . LEU A 1 104 ? -1.042 -3.211 -2.605 1.00 98.00 104 LEU A CA 1
ATOM 848 C C . LEU A 1 104 ? -0.051 -4.188 -1.963 1.00 98.00 104 LEU A C 1
ATOM 850 O O . LEU A 1 104 ? 0.063 -4.282 -0.737 1.00 98.00 104 LEU A O 1
ATOM 854 N N . LYS A 1 105 ? 0.679 -4.946 -2.787 1.00 97.00 105 LYS A N 1
ATOM 855 C CA . LYS A 1 105 ? 1.665 -5.938 -2.331 1.00 97.00 105 LYS A CA 1
ATOM 856 C C . LYS A 1 105 ? 3.043 -5.606 -2.875 1.00 97.00 105 LYS A C 1
ATOM 858 O O . LYS A 1 105 ? 3.325 -5.841 -4.045 1.00 97.00 105 LYS A O 1
ATOM 863 N N . LEU A 1 106 ? 3.929 -5.158 -1.999 1.00 96.19 106 LEU A N 1
ATOM 864 C CA . LEU A 1 106 ? 5.307 -4.826 -2.329 1.00 96.19 106 LEU A CA 1
ATOM 865 C C . LEU A 1 106 ? 6.232 -5.891 -1.754 1.00 96.19 106 LEU A C 1
ATOM 867 O O . LEU A 1 106 ? 6.253 -6.134 -0.545 1.00 96.19 106 LEU A O 1
ATOM 871 N N . ASN A 1 107 ? 6.978 -6.577 -2.615 1.00 94.00 107 ASN A N 1
ATOM 872 C CA . ASN A 1 107 ? 7.843 -7.673 -2.202 1.00 94.00 107 ASN A CA 1
ATOM 873 C C . ASN A 1 107 ? 9.252 -7.445 -2.755 1.00 94.00 107 ASN A C 1
ATOM 875 O O . ASN A 1 107 ? 9.448 -7.480 -3.966 1.00 94.00 107 ASN A O 1
ATOM 879 N N . LYS A 1 108 ? 10.238 -7.272 -1.866 1.00 92.06 108 LYS A N 1
ATOM 880 C CA . LYS A 1 108 ? 11.660 -7.095 -2.216 1.00 92.06 108 LYS A CA 1
ATOM 881 C C . LYS A 1 108 ? 11.907 -5.959 -3.231 1.00 92.06 108 LYS A C 1
ATOM 883 O O . LYS A 1 108 ? 12.627 -6.161 -4.201 1.00 92.06 108 LYS A O 1
ATOM 888 N N . LEU A 1 109 ? 11.289 -4.796 -3.024 1.00 88.81 109 LEU A N 1
ATOM 889 C CA . LEU A 1 109 ? 11.477 -3.625 -3.891 1.00 88.81 109 LEU A CA 1
ATOM 890 C C . LEU A 1 109 ? 12.666 -2.770 -3.464 1.00 88.81 109 LEU A C 1
ATOM 892 O O . 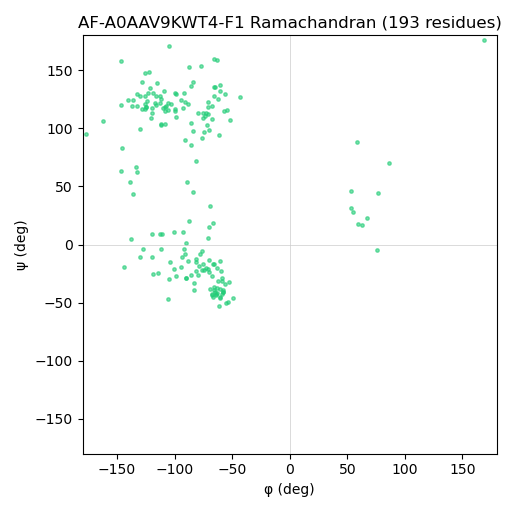LEU A 1 109 ? 12.967 -2.682 -2.270 1.00 88.81 109 LEU A O 1
ATOM 896 N N . THR A 1 110 ? 13.262 -2.063 -4.426 1.00 88.25 110 THR A N 1
ATOM 897 C CA . THR A 1 110 ? 14.207 -0.960 -4.177 1.00 88.25 110 THR A CA 1
ATOM 898 C C . THR A 1 110 ? 13.471 0.363 -3.936 1.00 88.25 110 THR A C 1
ATOM 900 O O . THR A 1 110 ? 13.816 1.382 -4.519 1.00 88.25 110 THR A O 1
ATOM 903 N N . LEU A 1 111 ? 12.419 0.345 -3.117 1.00 91.56 111 LEU A N 1
ATOM 904 C CA . LEU A 1 111 ? 11.711 1.553 -2.698 1.00 91.56 111 LEU A CA 1
ATOM 905 C C . LEU A 1 111 ? 12.342 2.077 -1.411 1.00 91.56 111 LEU A C 1
ATOM 907 O O . LEU A 1 111 ? 12.388 1.333 -0.431 1.00 91.56 111 LEU A O 1
ATOM 911 N N . ALA A 1 112 ? 12.799 3.323 -1.421 1.00 91.50 112 ALA A N 1
ATOM 912 C CA . ALA A 1 112 ? 13.292 4.034 -0.250 1.00 91.50 112 ALA A CA 1
ATOM 913 C C . ALA A 1 112 ? 12.283 5.079 0.236 1.00 91.50 112 ALA A C 1
ATOM 915 O O . ALA A 1 112 ? 11.957 5.111 1.420 1.00 91.50 112 ALA A O 1
ATOM 916 N N . LYS A 1 113 ? 11.735 5.883 -0.685 1.00 90.62 113 LYS A N 1
ATOM 917 C CA . LYS A 1 113 ? 10.871 7.019 -0.346 1.00 90.62 113 LYS A CA 1
ATOM 918 C C . LYS A 1 113 ? 9.546 6.996 -1.099 1.00 90.62 113 LYS A C 1
ATOM 920 O O . LYS A 1 113 ? 9.496 6.727 -2.298 1.00 90.62 113 LYS A O 1
ATOM 925 N N . TRP A 1 114 ? 8.480 7.344 -0.394 1.00 91.69 114 TRP A N 1
ATOM 926 C CA . TRP A 1 114 ? 7.171 7.600 -0.979 1.00 91.69 114 TRP A CA 1
ATOM 927 C C . TRP A 1 114 ? 7.033 9.093 -1.303 1.00 91.69 114 TRP A C 1
ATOM 929 O O . TRP A 1 114 ? 7.330 9.941 -0.463 1.00 91.69 114 TRP A O 1
ATOM 939 N N . LYS A 1 115 ? 6.607 9.415 -2.522 1.00 89.75 115 LYS A N 1
ATOM 940 C CA . LYS A 1 115 ? 6.293 10.769 -3.000 1.00 89.75 115 LYS A CA 1
ATOM 941 C C . LYS A 1 115 ? 4.955 10.713 -3.731 1.00 89.75 115 LYS A C 1
ATOM 943 O O . LYS A 1 115 ? 4.875 10.806 -4.949 1.00 89.75 115 LYS A O 1
ATOM 948 N N . VAL A 1 116 ? 3.916 10.436 -2.964 1.00 88.00 116 VAL A N 1
ATOM 949 C CA . VAL A 1 116 ? 2.551 10.262 -3.458 1.00 88.00 116 VAL A CA 1
ATOM 950 C C . VAL A 1 116 ? 1.649 11.208 -2.673 1.00 88.00 116 VAL A C 1
ATOM 952 O O . VAL A 1 116 ? 1.942 11.491 -1.509 1.00 88.00 116 VAL A O 1
ATOM 955 N N . GLY A 1 117 ? 0.596 11.722 -3.306 1.00 84.75 117 GLY A N 1
ATOM 956 C CA . GLY A 1 117 ? -0.384 12.583 -2.642 1.00 84.75 117 GLY A CA 1
ATOM 957 C C . GLY A 1 117 ? -1.173 11.835 -1.564 1.00 84.75 117 GLY A C 1
ATOM 958 O O . GLY A 1 117 ? -1.252 10.604 -1.585 1.00 84.75 117 GLY A O 1
ATOM 959 N N . GLU A 1 118 ? -1.777 12.570 -0.634 1.00 82.38 118 GLU A N 1
ATOM 960 C CA . GLU A 1 118 ? -2.579 12.007 0.467 1.00 82.38 118 GLU A CA 1
ATOM 961 C C . GLU A 1 118 ? -3.743 11.149 -0.059 1.00 82.38 118 GLU A C 1
ATOM 963 O O . GLU A 1 118 ? -3.956 10.031 0.404 1.00 82.38 118 GLU A O 1
ATOM 968 N N . GLU A 1 119 ? -4.371 11.592 -1.148 1.00 86.06 119 GLU A N 1
ATOM 969 C CA . GLU A 1 119 ? -5.504 10.931 -1.807 1.00 86.06 119 GLU A CA 1
ATOM 970 C C . GLU A 1 119 ? -5.091 9.879 -2.854 1.00 86.06 119 GLU A C 1
ATOM 972 O O . GLU A 1 119 ? -5.864 9.519 -3.739 1.00 86.06 119 GLU A O 1
ATOM 977 N N . SER A 1 120 ? -3.857 9.366 -2.795 1.00 91.62 120 SER A N 1
ATOM 978 C CA . SER A 1 120 ? -3.356 8.430 -3.818 1.00 91.62 120 SER A CA 1
ATOM 979 C C . SER A 1 120 ? -4.002 7.044 -3.759 1.00 91.62 120 SER A C 1
ATOM 981 O O . SER A 1 120 ? -3.925 6.298 -4.736 1.00 91.62 120 SER A O 1
ATOM 983 N N . PHE A 1 121 ? -4.589 6.663 -2.618 1.00 95.00 121 PHE A N 1
ATOM 984 C CA . PHE A 1 121 ? -5.056 5.299 -2.335 1.00 95.00 121 PHE A CA 1
ATOM 985 C C . PHE A 1 121 ? -6.421 5.252 -1.610 1.00 95.00 121 PHE A C 1
ATOM 987 O O . PHE A 1 121 ? -6.537 4.591 -0.574 1.00 95.00 121 PHE A O 1
ATOM 994 N N . PRO A 1 122 ? -7.475 5.902 -2.131 1.00 94.12 122 PRO A N 1
ATOM 995 C CA . PRO A 1 122 ? -8.728 6.112 -1.393 1.00 94.12 122 PRO A CA 1
ATOM 996 C C . PRO A 1 122 ? -9.453 4.803 -1.011 1.00 94.12 122 PRO A C 1
ATOM 998 O O . PRO A 1 122 ? -10.095 4.705 0.037 1.00 94.12 122 PRO A O 1
ATOM 1001 N N . ALA A 1 123 ? -9.319 3.756 -1.832 1.00 96.69 123 ALA A N 1
ATOM 1002 C CA . ALA A 1 123 ? -9.998 2.469 -1.652 1.00 96.69 123 ALA A CA 1
ATOM 1003 C C . ALA A 1 123 ? -9.119 1.357 -1.040 1.00 96.69 123 ALA A C 1
ATOM 1005 O O . ALA A 1 123 ? -9.504 0.183 -1.066 1.00 96.69 123 ALA A O 1
ATOM 1006 N N . LEU A 1 124 ? -7.925 1.682 -0.531 1.00 97.75 124 LEU A N 1
ATOM 1007 C CA . LEU A 1 124 ? -6.961 0.667 -0.118 1.00 97.75 124 LEU A CA 1
ATOM 1008 C C . LEU A 1 124 ? -7.366 -0.049 1.170 1.00 97.75 124 LEU A C 1
ATOM 1010 O O . LEU A 1 124 ? -7.269 0.490 2.260 1.00 97.75 124 LEU A O 1
ATOM 1014 N N . GLU A 1 125 ? -7.672 -1.340 1.056 1.00 97.75 125 GLU A N 1
ATOM 1015 C CA . GLU A 1 125 ? -8.030 -2.197 2.190 1.00 97.75 125 GLU A CA 1
ATOM 1016 C C . GLU A 1 125 ? -6.819 -2.890 2.829 1.00 97.75 125 GLU A C 1
ATOM 1018 O O . GLU A 1 125 ? -6.828 -3.233 4.018 1.00 97.75 125 GLU A O 1
ATOM 1023 N N . LYS A 1 126 ? -5.768 -3.153 2.038 1.00 98.31 126 LYS A N 1
ATOM 1024 C CA . LYS A 1 126 ? -4.621 -3.952 2.477 1.00 98.31 126 LYS A CA 1
ATOM 1025 C C . LYS A 1 126 ? -3.295 -3.510 1.880 1.00 98.31 126 LYS A C 1
ATOM 1027 O O . LYS A 1 126 ? -3.050 -3.693 0.684 1.00 98.31 126 LYS A O 1
ATOM 1032 N N . LEU A 1 127 ? -2.375 -3.140 2.765 1.00 98.12 127 LEU A N 1
ATOM 1033 C CA . LEU A 1 127 ? -0.960 -2.963 2.466 1.00 98.12 127 LEU A CA 1
ATOM 1034 C C . LEU A 1 127 ? -0.165 -4.199 2.904 1.00 98.12 127 LEU A C 1
ATOM 1036 O O . LEU A 1 127 ? -0.266 -4.670 4.038 1.00 98.12 127 LEU A O 1
ATOM 1040 N N . LYS A 1 128 ? 0.670 -4.740 2.016 1.00 97.81 128 LYS A N 1
ATOM 1041 C CA . LYS A 1 128 ? 1.642 -5.785 2.360 1.00 97.81 128 LYS A CA 1
ATOM 1042 C C . LYS A 1 128 ? 3.042 -5.363 1.939 1.00 97.81 128 LYS A C 1
ATOM 1044 O O . LYS A 1 128 ? 3.305 -5.241 0.747 1.00 97.81 128 LYS A O 1
ATOM 1049 N N . LEU A 1 129 ? 3.955 -5.293 2.903 1.00 97.12 129 LEU A N 1
ATOM 1050 C CA . LEU A 1 129 ? 5.381 -5.056 2.687 1.00 97.12 129 LEU A CA 1
ATOM 1051 C C . LEU A 1 129 ? 6.160 -6.318 3.062 1.00 97.12 129 LEU A C 1
ATOM 1053 O O . LEU A 1 129 ? 6.052 -6.834 4.176 1.00 97.12 129 LEU A O 1
ATOM 1057 N N . SER A 1 130 ? 6.909 -6.868 2.107 1.00 95.50 130 SER A N 1
ATOM 1058 C CA . SER A 1 130 ? 7.600 -8.144 2.274 1.00 95.50 130 SER A CA 1
ATOM 1059 C C . SER A 1 130 ? 9.065 -8.063 1.870 1.00 95.50 130 SER A C 1
ATOM 1061 O O . SER A 1 130 ? 9.399 -8.203 0.694 1.00 95.50 130 SER A O 1
ATOM 1063 N N . GLY A 1 131 ? 9.963 -7.923 2.841 1.00 93.00 131 GLY A N 1
ATOM 1064 C CA . GLY A 1 131 ? 11.400 -7.832 2.590 1.00 93.00 131 GLY A CA 1
ATOM 1065 C C . GLY A 1 131 ? 11.808 -6.553 1.858 1.00 93.00 131 GLY A C 1
ATOM 1066 O O . GLY A 1 131 ? 12.855 -6.546 1.216 1.00 93.00 131 GLY A O 1
ATOM 1067 N N . CYS A 1 132 ? 10.991 -5.502 1.934 1.00 92.44 132 CYS A N 1
ATOM 1068 C CA . CYS A 1 132 ? 11.382 -4.144 1.569 1.00 92.44 132 CYS A CA 1
ATOM 1069 C C . CYS A 1 132 ? 12.297 -3.645 2.689 1.00 92.44 132 CYS A C 1
ATOM 1071 O O . CYS A 1 132 ? 11.834 -3.551 3.820 1.00 92.44 132 CYS A O 1
ATOM 1073 N N . ARG A 1 133 ? 13.593 -3.471 2.404 1.00 90.88 133 ARG A N 1
ATOM 1074 C CA . ARG A 1 133 ? 14.624 -3.114 3.402 1.00 90.88 133 ARG A CA 1
ATOM 1075 C C . ARG A 1 133 ? 15.057 -1.652 3.350 1.00 90.88 133 ARG A C 1
ATOM 1077 O O . ARG A 1 133 ? 15.762 -1.220 4.247 1.00 90.88 133 ARG A O 1
ATOM 1084 N N . LYS A 1 134 ? 14.724 -0.967 2.257 1.00 92.56 134 LYS A N 1
ATOM 1085 C CA . LYS A 1 134 ? 15.100 0.426 2.007 1.00 92.56 134 LYS A CA 1
ATOM 1086 C C . LYS A 1 134 ? 14.025 1.416 2.444 1.00 92.56 134 LYS A C 1
ATOM 1088 O O . LYS A 1 134 ? 14.340 2.578 2.634 1.00 92.56 134 LYS A O 1
ATOM 1093 N N . VAL A 1 135 ? 12.786 0.950 2.599 1.00 93.56 135 VAL A N 1
ATOM 1094 C CA . VAL A 1 135 ? 11.695 1.760 3.138 1.00 93.56 135 VAL A CA 1
ATOM 1095 C C . VAL A 1 135 ? 12.014 2.020 4.603 1.00 93.56 135 VAL A C 1
ATOM 1097 O O . VAL A 1 135 ? 12.147 1.065 5.366 1.00 93.56 135 VAL A O 1
ATOM 1100 N N . GLU A 1 136 ? 12.161 3.285 4.974 1.00 91.94 136 GLU A N 1
ATOM 1101 C CA . GLU A 1 136 ? 12.433 3.678 6.361 1.00 91.94 136 GLU A CA 1
ATOM 1102 C C . GLU A 1 136 ? 11.137 3.746 7.175 1.00 91.94 136 GLU A C 1
ATOM 1104 O O . GLU A 1 136 ? 11.088 3.267 8.306 1.00 91.94 136 GLU A O 1
ATOM 1109 N N . GLU A 1 137 ? 10.062 4.246 6.562 1.00 94.50 137 GLU A N 1
ATOM 1110 C CA . GLU A 1 137 ? 8.742 4.367 7.174 1.00 94.50 137 GLU A CA 1
ATOM 1111 C C . GLU A 1 137 ? 7.604 4.172 6.161 1.00 94.50 137 GLU A C 1
ATOM 1113 O O . GLU A 1 137 ? 7.763 4.309 4.943 1.00 94.50 137 GLU A O 1
ATOM 1118 N N . ILE A 1 138 ? 6.435 3.809 6.679 1.00 95.25 138 ILE A N 1
ATOM 1119 C CA . ILE A 1 138 ? 5.168 3.856 5.953 1.00 95.25 138 ILE A CA 1
ATOM 1120 C C . ILE A 1 138 ? 4.634 5.286 6.083 1.00 95.25 138 ILE A C 1
ATOM 1122 O O . ILE A 1 138 ? 4.728 5.879 7.157 1.00 95.25 138 ILE A O 1
ATOM 1126 N N . LEU A 1 139 ? 4.074 5.833 5.002 1.00 92.81 139 LEU A N 1
ATOM 1127 C CA . LEU A 1 139 ? 3.458 7.159 5.026 1.00 92.81 139 LEU A CA 1
ATOM 1128 C C . LEU A 1 139 ? 2.369 7.244 6.097 1.00 92.81 139 LEU A C 1
ATOM 1130 O O . LEU A 1 139 ? 1.459 6.415 6.120 1.00 92.81 139 LEU A O 1
ATOM 1134 N N . SER A 1 140 ? 2.436 8.279 6.934 1.00 92.19 140 SER A N 1
ATOM 1135 C CA . SER A 1 140 ? 1.445 8.534 7.984 1.00 92.19 140 SER A CA 1
ATOM 1136 C C . SER A 1 140 ? 0.032 8.715 7.430 1.00 92.19 140 SER A C 1
ATOM 1138 O O . SER A 1 140 ? -0.913 8.278 8.078 1.00 92.19 140 SER A O 1
ATOM 1140 N N . SER A 1 141 ? -0.105 9.249 6.210 1.00 91.44 141 SER A N 1
ATOM 1141 C CA . SER A 1 141 ? -1.393 9.437 5.524 1.00 91.44 141 SER A CA 1
ATOM 1142 C C . SER A 1 141 ? -2.167 8.137 5.277 1.00 91.44 141 SER A C 1
ATOM 1144 O O . SER A 1 141 ? -3.366 8.155 5.028 1.00 91.44 141 SER A O 1
ATOM 1146 N N . PHE A 1 142 ? -1.534 6.965 5.417 1.00 93.25 142 PHE A N 1
ATOM 1147 C CA . PHE A 1 142 ? -2.268 5.695 5.418 1.00 93.25 142 PHE A CA 1
ATOM 1148 C C . PHE A 1 142 ? -3.249 5.587 6.598 1.00 93.25 142 PHE A C 1
ATOM 1150 O O . PHE A 1 142 ? -4.189 4.795 6.531 1.00 93.25 142 PHE A O 1
ATOM 1157 N N . GLY A 1 143 ? -3.052 6.377 7.658 1.00 92.50 143 GLY A N 1
ATOM 1158 C CA . GLY A 1 143 ? -3.981 6.496 8.781 1.00 92.50 143 GLY A CA 1
ATOM 1159 C C . GLY A 1 143 ? -5.304 7.164 8.404 1.00 92.50 143 GLY A C 1
ATOM 1160 O O . GLY A 1 143 ? -6.337 6.821 8.979 1.00 92.50 143 GLY A O 1
ATOM 1161 N N . ASP A 1 144 ? -5.305 8.016 7.379 1.00 92.12 144 ASP A N 1
ATOM 1162 C CA . ASP A 1 144 ? -6.499 8.713 6.883 1.00 92.12 144 ASP A CA 1
ATOM 1163 C C . ASP A 1 144 ? -7.385 7.812 6.005 1.00 92.12 144 ASP A C 1
ATOM 1165 O O . ASP A 1 144 ? -8.576 8.062 5.827 1.00 92.12 144 ASP A O 1
ATOM 1169 N N . ILE A 1 145 ? -6.840 6.702 5.493 1.00 93.25 145 ILE A N 1
ATOM 1170 C CA . ILE A 1 145 ? -7.547 5.800 4.574 1.00 93.25 145 ILE A CA 1
ATOM 1171 C C . ILE A 1 145 ? -8.553 4.933 5.339 1.00 93.25 145 ILE A C 1
ATOM 1173 O O . ILE A 1 145 ? -8.219 3.837 5.801 1.00 93.25 145 ILE A O 1
ATOM 1177 N N . TYR A 1 146 ? -9.803 5.390 5.450 1.00 92.06 146 TYR A N 1
ATOM 1178 C CA . TYR A 1 146 ? -10.884 4.704 6.182 1.00 92.06 146 TYR A CA 1
ATOM 1179 C C . TYR A 1 146 ? -11.094 3.236 5.782 1.00 92.06 146 TYR A C 1
ATOM 1181 O O . TYR A 1 146 ? -11.444 2.401 6.611 1.00 92.06 146 TYR A O 1
ATOM 1189 N N . SER A 1 147 ? -10.844 2.893 4.519 1.00 93.94 147 SER A N 1
ATOM 1190 C CA . SER A 1 147 ? -10.989 1.525 4.015 1.00 93.94 147 SER A CA 1
ATOM 1191 C C . SER A 1 147 ? -9.864 0.577 4.457 1.00 93.94 147 SER A C 1
ATOM 1193 O O . SER A 1 147 ? -10.051 -0.644 4.392 1.00 93.94 147 SER A O 1
ATOM 1195 N N . LEU A 1 148 ? -8.726 1.099 4.939 1.00 95.88 148 LEU A N 1
ATOM 1196 C CA . LEU A 1 148 ? -7.544 0.318 5.299 1.00 95.88 148 LEU A CA 1
ATOM 1197 C C . LEU A 1 148 ? -7.780 -0.503 6.566 1.00 95.88 148 LEU A C 1
ATOM 1199 O O . LEU A 1 148 ? -7.974 0.040 7.649 1.00 95.88 148 LEU A O 1
ATOM 1203 N N . LYS A 1 149 ? -7.695 -1.830 6.419 1.00 96.00 149 LYS A N 1
ATOM 1204 C CA . LYS A 1 149 ? -7.957 -2.813 7.485 1.00 96.00 149 LYS A CA 1
ATOM 1205 C C . LYS A 1 149 ? -6.727 -3.607 7.890 1.00 96.00 149 LYS A C 1
ATOM 1207 O O . LYS A 1 149 ? -6.685 -4.181 8.974 1.00 96.00 149 LYS A O 1
ATOM 1212 N N . ILE A 1 150 ? -5.737 -3.737 7.003 1.00 97.50 150 ILE A N 1
ATOM 1213 C CA . ILE A 1 150 ? -4.570 -4.592 7.253 1.00 97.50 150 ILE A CA 1
ATOM 1214 C C . ILE A 1 150 ? -3.289 -3.940 6.741 1.00 97.50 150 ILE A C 1
ATOM 1216 O O . ILE A 1 150 ? -3.122 -3.746 5.535 1.00 97.50 150 ILE A O 1
ATOM 1220 N N . ILE A 1 151 ? -2.315 -3.784 7.638 1.00 98.06 151 ILE A N 1
ATOM 1221 C CA . ILE A 1 151 ? -0.904 -3.606 7.286 1.00 98.06 151 ILE A CA 1
ATOM 1222 C C . ILE A 1 151 ? -0.163 -4.891 7.648 1.00 98.06 151 ILE A C 1
ATOM 1224 O O . ILE A 1 151 ? -0.055 -5.287 8.807 1.00 98.06 151 ILE A O 1
ATOM 1228 N N . LYS A 1 152 ? 0.355 -5.587 6.634 1.00 97.88 152 LYS A N 1
ATOM 1229 C CA . LYS A 1 152 ? 1.088 -6.843 6.807 1.00 97.88 152 LYS A CA 1
ATOM 1230 C C . LYS A 1 152 ? 2.569 -6.666 6.507 1.00 97.88 152 LYS A C 1
ATOM 1232 O O . LYS A 1 152 ? 2.952 -6.465 5.356 1.00 97.88 152 LYS A O 1
ATOM 1237 N N . LEU A 1 153 ? 3.398 -6.883 7.520 1.00 97.50 153 LEU A N 1
ATOM 1238 C CA . LEU A 1 153 ? 4.851 -6.813 7.443 1.00 97.50 153 LEU A CA 1
ATOM 1239 C C . LEU A 1 153 ? 5.440 -8.223 7.470 1.00 97.50 153 LEU A C 1
ATOM 1241 O O . LEU A 1 153 ? 5.233 -8.990 8.407 1.00 97.50 153 LEU A O 1
ATOM 1245 N N . VAL A 1 154 ? 6.194 -8.602 6.442 1.00 95.44 154 VAL A N 1
ATOM 1246 C CA . VAL A 1 154 ? 6.878 -9.904 6.377 1.00 95.44 154 VAL A CA 1
ATOM 1247 C C . VAL A 1 154 ? 8.353 -9.658 6.129 1.00 95.44 154 VAL A C 1
ATOM 1249 O O . VAL A 1 154 ? 8.714 -9.137 5.084 1.00 95.44 154 VAL A O 1
ATOM 1252 N N . ARG A 1 155 ? 9.238 -10.038 7.058 1.00 92.38 155 ARG A N 1
ATOM 1253 C CA . ARG A 1 155 ? 10.682 -9.720 6.936 1.00 92.38 155 ARG A CA 1
ATOM 1254 C C . ARG A 1 155 ? 10.962 -8.212 6.755 1.00 92.38 155 ARG A C 1
ATOM 1256 O O . ARG A 1 155 ? 11.971 -7.850 6.155 1.00 92.38 155 ARG A O 1
ATOM 1263 N N . SER A 1 156 ? 10.069 -7.372 7.275 1.00 93.56 156 SER A N 1
ATOM 1264 C CA . SER A 1 156 ? 10.130 -5.904 7.264 1.00 93.56 156 SER A CA 1
ATOM 1265 C C . SER A 1 156 ? 9.738 -5.357 8.642 1.00 93.56 156 SER A C 1
ATOM 1267 O O . SER A 1 156 ? 8.948 -4.434 8.751 1.00 93.56 156 SER A O 1
ATOM 1269 N N . SER A 1 157 ? 10.242 -5.977 9.714 1.00 91.81 157 SER A N 1
ATOM 1270 C CA . SER A 1 157 ? 9.902 -5.601 11.096 1.00 91.81 157 SER A CA 1
ATOM 1271 C C . SER A 1 157 ? 10.467 -4.250 11.535 1.00 91.81 157 SER A C 1
ATOM 1273 O O . SER A 1 157 ? 10.032 -3.738 12.549 1.00 91.81 157 SER A O 1
ATOM 1275 N N . HIS A 1 158 ? 1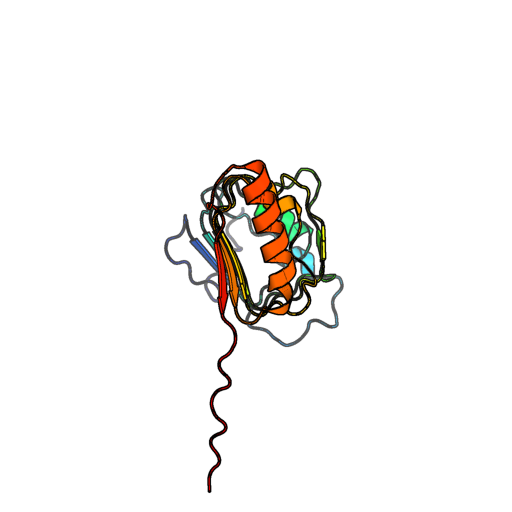1.404 -3.656 10.792 1.00 94.62 158 HIS A N 1
ATOM 1276 C CA . HIS A 1 158 ? 11.855 -2.279 11.044 1.00 94.62 158 HIS A CA 1
ATOM 1277 C C . HIS A 1 158 ? 10.749 -1.242 10.785 1.00 94.62 158 HIS A C 1
ATOM 1279 O O . HIS A 1 158 ? 10.852 -0.126 11.264 1.00 94.62 158 HIS A O 1
ATOM 1285 N N . LEU A 1 159 ? 9.684 -1.618 10.066 1.00 96.38 159 LEU A N 1
ATOM 1286 C CA . LEU A 1 159 ? 8.515 -0.769 9.815 1.00 96.38 159 LEU A CA 1
ATOM 1287 C C . LEU A 1 159 ? 7.416 -0.929 10.874 1.00 96.38 159 LEU A C 1
ATOM 1289 O O . LEU A 1 159 ? 6.348 -0.343 10.726 1.00 96.38 159 LEU A O 1
ATOM 1293 N N . GLU A 1 160 ? 7.635 -1.763 11.896 1.00 96.75 160 GLU A N 1
ATOM 1294 C CA . GLU A 1 160 ? 6.636 -2.072 12.927 1.00 96.75 160 GLU A CA 1
ATOM 1295 C C . GLU A 1 160 ? 6.211 -0.804 13.681 1.00 96.75 160 GLU A C 1
ATOM 1297 O O . GLU A 1 160 ? 5.017 -0.537 13.761 1.00 96.75 160 GLU A O 1
ATOM 1302 N N . ASP A 1 161 ? 7.162 0.036 14.096 1.00 97.19 161 ASP A N 1
ATOM 1303 C CA . ASP A 1 161 ? 6.873 1.277 14.828 1.00 97.19 161 ASP A CA 1
ATOM 1304 C C . ASP A 1 161 ? 6.064 2.279 13.989 1.00 97.19 161 ASP A C 1
ATOM 1306 O O . ASP A 1 161 ? 5.104 2.875 14.469 1.00 97.19 161 ASP A O 1
ATOM 1310 N N . SER A 1 162 ? 6.413 2.446 12.709 1.00 97.38 162 SER A N 1
ATOM 1311 C CA . SER A 1 162 ? 5.664 3.312 11.788 1.00 97.38 162 SER A CA 1
ATOM 1312 C C . SER A 1 162 ? 4.244 2.782 11.547 1.00 97.38 162 SER A C 1
ATOM 1314 O O . SER A 1 162 ? 3.285 3.551 11.562 1.00 97.38 162 SER A O 1
ATOM 1316 N N . ALA A 1 163 ? 4.085 1.463 11.402 1.00 97.31 163 ALA A N 1
ATOM 1317 C CA . ALA A 1 163 ? 2.777 0.835 11.244 1.00 97.31 163 ALA A CA 1
ATOM 1318 C C . ALA A 1 163 ? 1.896 0.977 12.500 1.00 97.31 163 ALA A C 1
ATOM 1320 O O . ALA A 1 163 ? 0.686 1.155 12.371 1.00 97.31 163 ALA A O 1
ATOM 1321 N N . LEU A 1 164 ? 2.489 0.915 13.697 1.00 96.62 164 LEU A N 1
ATOM 1322 C CA . LEU A 1 164 ? 1.779 1.124 14.962 1.00 96.62 164 LEU A CA 1
ATOM 1323 C C . LEU A 1 164 ? 1.312 2.572 15.122 1.00 96.62 164 LEU A C 1
ATOM 1325 O O . LEU A 1 164 ? 0.152 2.773 15.450 1.00 96.62 164 LEU A O 1
ATOM 1329 N N . LYS A 1 165 ? 2.142 3.567 14.783 1.00 96.75 165 LYS A N 1
ATOM 1330 C CA . LYS A 1 165 ? 1.722 4.983 14.791 1.00 96.75 165 LYS A CA 1
ATOM 1331 C C . LYS A 1 165 ? 0.527 5.248 13.874 1.00 96.75 165 LYS A C 1
ATOM 1333 O O . LYS A 1 165 ? -0.381 5.986 14.235 1.00 96.75 165 LYS A O 1
ATOM 1338 N N . ILE A 1 166 ? 0.519 4.630 12.690 1.00 95.69 166 ILE A N 1
ATOM 1339 C CA . ILE A 1 166 ? -0.618 4.704 11.760 1.00 95.69 166 ILE A CA 1
ATOM 1340 C C . ILE A 1 166 ? -1.868 4.079 12.385 1.00 95.69 166 ILE A C 1
ATOM 1342 O O . ILE A 1 166 ? -2.958 4.629 12.245 1.00 95.69 166 ILE A O 1
ATOM 1346 N N . LYS A 1 167 ? -1.714 2.938 13.069 1.00 95.56 167 LYS A N 1
ATOM 1347 C CA . LYS A 1 167 ? -2.812 2.288 13.788 1.00 95.56 167 LYS A CA 1
ATOM 1348 C C . LYS A 1 167 ? -3.371 3.191 14.888 1.00 95.56 167 LYS A C 1
ATOM 1350 O O . LYS A 1 167 ? -4.568 3.435 14.870 1.00 95.56 167 LYS A O 1
ATOM 1355 N N . GLU A 1 168 ? -2.523 3.695 15.779 1.00 94.62 168 GLU A N 1
ATOM 1356 C CA . GLU A 1 168 ? -2.920 4.576 16.887 1.00 94.62 168 GLU A CA 1
ATOM 1357 C C . GLU A 1 168 ? -3.709 5.787 16.370 1.00 94.62 168 GLU A C 1
ATOM 1359 O O . GLU A 1 168 ? -4.827 6.034 16.811 1.00 94.62 168 GLU A O 1
ATOM 1364 N N . TYR A 1 169 ? -3.189 6.468 15.343 1.00 94.38 169 TYR A N 1
ATOM 1365 C CA . TYR A 1 169 ? -3.886 7.588 14.711 1.00 94.38 169 TYR A CA 1
ATOM 1366 C C . TYR A 1 169 ? -5.245 7.184 14.113 1.00 94.38 169 TYR A C 1
ATOM 1368 O O . TYR A 1 169 ? -6.246 7.873 14.302 1.00 94.38 169 TYR A O 1
ATOM 1376 N N . ALA A 1 170 ? -5.304 6.060 13.392 1.00 92.56 170 ALA A N 1
ATOM 1377 C CA . ALA A 1 170 ? -6.551 5.583 12.802 1.00 92.56 170 ALA A CA 1
ATOM 1378 C C . ALA A 1 170 ? -7.600 5.230 13.873 1.00 92.56 170 ALA A C 1
ATOM 1380 O O . ALA A 1 170 ? -8.783 5.497 13.672 1.00 92.56 170 ALA A O 1
ATOM 1381 N N . GLU A 1 171 ? -7.190 4.655 15.004 1.00 91.31 171 GLU A N 1
ATOM 1382 C CA . GLU A 1 171 ? -8.086 4.319 16.117 1.00 91.31 171 GLU A CA 1
ATOM 1383 C C . GLU A 1 171 ? -8.639 5.574 16.802 1.00 91.31 171 GLU A C 1
ATOM 1385 O O . GLU A 1 171 ? -9.851 5.646 17.036 1.00 91.31 171 GLU A O 1
ATOM 1390 N N . ASP A 1 172 ? -7.787 6.577 17.035 1.00 91.25 172 ASP A N 1
ATOM 1391 C CA . ASP A 1 172 ? -8.173 7.867 17.618 1.00 91.25 172 ASP A CA 1
ATOM 1392 C C . ASP A 1 172 ? -9.206 8.603 16.752 1.00 91.25 172 ASP A C 1
ATOM 1394 O O . ASP A 1 172 ? -10.142 9.215 17.270 1.00 91.25 172 ASP A O 1
ATOM 1398 N N . MET A 1 173 ? -9.069 8.517 15.425 1.00 88.69 173 MET A N 1
ATOM 1399 C CA . MET A 1 173 ? -9.950 9.211 14.483 1.00 88.69 173 MET A CA 1
ATOM 1400 C C . MET A 1 173 ? -11.259 8.461 14.193 1.00 88.69 173 MET A C 1
ATOM 1402 O O . MET A 1 173 ? -12.282 9.100 13.947 1.00 88.69 173 MET A O 1
ATOM 1406 N N . ARG A 1 174 ? -11.251 7.118 14.194 1.00 84.06 174 ARG A N 1
ATOM 1407 C CA . ARG A 1 174 ? -12.398 6.289 13.757 1.00 84.06 174 ARG A CA 1
ATOM 1408 C C . ARG A 1 174 ? -13.237 5.722 14.901 1.00 84.06 174 ARG A C 1
ATOM 1410 O O . ARG A 1 174 ? -14.393 5.371 14.677 1.00 84.06 174 ARG A O 1
ATOM 1417 N N . GLY A 1 175 ? -12.684 5.626 16.112 1.00 68.94 175 GLY A N 1
ATOM 1418 C CA . GLY A 1 175 ? -13.399 5.126 17.288 1.00 68.94 175 GLY A CA 1
ATOM 1419 C C . GLY A 1 175 ? -13.580 3.601 17.340 1.00 68.94 175 GLY A C 1
ATOM 1420 O O . GLY A 1 175 ? -14.671 3.130 17.665 1.00 68.94 175 GLY A O 1
ATOM 1421 N N . GLY A 1 176 ? -12.537 2.812 17.042 1.00 68.81 176 GLY A N 1
ATOM 1422 C CA . GLY A 1 176 ? -12.574 1.343 17.152 1.00 68.81 176 GLY A CA 1
ATOM 1423 C C . GLY A 1 176 ? -11.386 0.602 16.512 1.00 68.81 176 GLY A C 1
ATOM 1424 O O . GLY A 1 176 ? -10.542 1.206 15.862 1.00 68.81 176 GLY A O 1
ATOM 1425 N N . ASP A 1 177 ? -11.354 -0.727 16.675 1.00 63.44 177 ASP A N 1
ATOM 1426 C CA . ASP A 1 177 ? -10.230 -1.639 16.353 1.00 63.44 177 ASP A CA 1
ATOM 1427 C C . ASP A 1 177 ? -10.277 -2.174 14.896 1.00 63.44 177 ASP A C 1
ATOM 1429 O O . ASP A 1 177 ? -10.304 -3.383 14.644 1.00 63.44 177 ASP A O 1
ATOM 1433 N N . GLU A 1 178 ? -10.362 -1.283 13.898 1.00 81.50 178 GLU A N 1
ATOM 1434 C CA . GLU A 1 178 ? -10.522 -1.690 12.485 1.00 81.50 178 GLU A CA 1
ATOM 1435 C C . GLU A 1 178 ? -9.203 -2.004 11.756 1.00 81.50 178 GLU A C 1
ATOM 1437 O O . GLU A 1 178 ? -9.196 -2.811 10.817 1.00 81.50 178 GLU A O 1
ATOM 1442 N N . LEU A 1 179 ? -8.078 -1.415 12.180 1.00 93.75 179 LEU A N 1
ATOM 1443 C CA . LEU A 1 179 ? -6.780 -1.591 11.523 1.00 93.75 179 LEU A CA 1
ATOM 1444 C C . LEU A 1 179 ? -5.906 -2.625 12.247 1.00 93.75 179 LEU A C 1
ATOM 1446 O O . LEU A 1 179 ? -5.456 -2.441 13.377 1.00 93.75 179 LEU A O 1
ATOM 1450 N N . GLN A 1 180 ? -5.598 -3.723 11.557 1.00 95.44 180 GLN A N 1
ATOM 1451 C CA . GLN A 1 180 ? -4.745 -4.796 12.065 1.00 95.44 180 GLN A CA 1
ATOM 1452 C C . GLN A 1 180 ? -3.310 -4.686 11.546 1.00 95.44 180 GLN A C 1
ATOM 1454 O O . GLN A 1 180 ? -3.066 -4.657 10.333 1.00 95.44 180 GLN A O 1
ATOM 1459 N N . ILE A 1 181 ? -2.343 -4.750 12.465 1.00 96.44 181 ILE A N 1
ATOM 1460 C CA . ILE A 1 181 ? -0.917 -4.853 12.142 1.00 96.44 181 ILE A CA 1
ATOM 1461 C C . ILE A 1 181 ? -0.474 -6.313 12.273 1.00 96.44 181 ILE A C 1
ATOM 1463 O O . ILE A 1 181 ? -0.484 -6.898 13.352 1.00 96.44 181 ILE A O 1
ATOM 1467 N N . LEU A 1 182 ? -0.080 -6.928 11.155 1.00 95.94 182 LEU A N 1
ATOM 1468 C CA . LEU A 1 182 ? 0.339 -8.331 11.101 1.00 95.94 182 LEU A CA 1
ATOM 1469 C C . LEU A 1 182 ? 1.833 -8.437 10.806 1.00 95.94 182 LEU A C 1
ATOM 1471 O O . LEU A 1 182 ? 2.250 -8.337 9.648 1.00 95.94 182 LEU A O 1
ATOM 1475 N N . VAL A 1 183 ? 2.638 -8.719 11.830 1.00 93.56 183 VAL A N 1
ATOM 1476 C CA . VAL A 1 183 ? 4.098 -8.828 11.699 1.00 93.56 183 VAL A CA 1
ATOM 1477 C C . VAL A 1 183 ? 4.542 -10.289 11.688 1.00 93.56 183 VAL A C 1
ATOM 1479 O O . VAL A 1 183 ? 4.331 -11.042 12.634 1.00 93.56 183 VAL A O 1
ATOM 1482 N N . ARG A 1 184 ? 5.215 -10.708 10.612 1.00 89.69 184 ARG A N 1
ATOM 1483 C CA . ARG A 1 184 ? 5.895 -12.007 10.517 1.00 89.69 184 ARG A CA 1
ATOM 1484 C C . ARG A 1 184 ? 7.404 -11.800 10.467 1.00 89.69 184 ARG A C 1
ATOM 1486 O O . ARG A 1 184 ? 7.970 -11.445 9.425 1.00 89.69 184 ARG A O 1
ATOM 1493 N N . LYS A 1 185 ? 8.053 -12.065 11.601 1.00 77.81 185 LYS A N 1
ATOM 1494 C CA . LYS A 1 185 ? 9.515 -12.100 11.744 1.00 77.81 185 LYS A CA 1
ATOM 1495 C C . LYS A 1 185 ? 10.050 -13.417 11.154 1.00 77.81 185 LYS A C 1
ATOM 1497 O O . LYS A 1 185 ? 9.317 -14.403 11.046 1.00 77.81 185 LYS A O 1
ATOM 1502 N N . ASN A 1 186 ? 11.306 -13.437 10.699 1.00 63.09 186 ASN A N 1
ATOM 1503 C CA . ASN A 1 186 ? 11.949 -14.719 10.397 1.00 63.09 186 ASN A CA 1
ATOM 1504 C C . ASN A 1 186 ? 12.108 -15.474 11.715 1.00 63.09 186 ASN A C 1
ATOM 1506 O O . ASN A 1 186 ? 12.702 -14.936 12.643 1.00 63.09 186 ASN A O 1
ATOM 1510 N N . ILE A 1 187 ? 11.651 -16.720 11.766 1.00 56.97 187 ILE A N 1
ATOM 1511 C CA . ILE A 1 187 ? 12.225 -17.674 12.710 1.00 56.97 187 ILE A CA 1
ATOM 1512 C C . ILE A 1 187 ? 13.620 -17.975 12.145 1.00 56.97 187 ILE A C 1
ATOM 1514 O O . ILE A 1 187 ? 13.700 -18.346 10.966 1.00 56.97 187 ILE A O 1
ATOM 1518 N N . PRO A 1 188 ? 14.720 -17.754 12.886 1.00 51.66 188 PRO A N 1
ATOM 1519 C CA . PRO A 1 188 ? 16.011 -18.258 12.454 1.00 51.66 188 PRO A CA 1
ATOM 1520 C C . PRO A 1 188 ? 15.858 -19.770 12.301 1.00 51.66 188 PRO A C 1
ATOM 1522 O O . PRO A 1 188 ? 15.559 -20.465 13.269 1.00 51.66 188 PRO A O 1
ATOM 1525 N N . LEU A 1 189 ? 15.987 -20.270 11.070 1.00 48.78 189 LEU A N 1
ATOM 1526 C CA . LEU A 1 189 ? 16.134 -21.702 10.843 1.00 48.78 189 LEU A CA 1
ATOM 1527 C C . LEU A 1 189 ? 17.321 -22.121 11.704 1.00 48.78 189 LEU A C 1
ATOM 1529 O O . LEU A 1 189 ? 18.415 -21.580 11.528 1.00 48.78 189 LEU A O 1
ATOM 1533 N N . PHE A 1 190 ? 17.067 -22.977 12.694 1.00 50.06 190 PHE A N 1
ATOM 1534 C CA . PHE A 1 190 ? 18.088 -23.495 13.588 1.00 50.06 190 PHE A CA 1
ATOM 1535 C C . PHE A 1 190 ? 19.320 -23.864 12.763 1.00 50.06 190 PHE A C 1
ATOM 1537 O O . PHE A 1 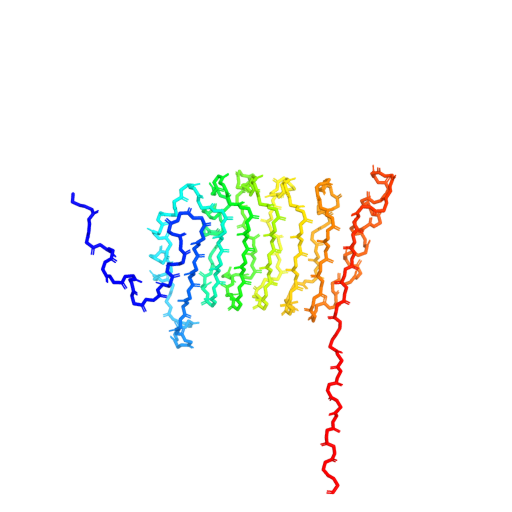190 ? 19.218 -24.561 11.753 1.00 50.06 190 PHE A O 1
ATOM 1544 N N . LYS A 1 191 ? 20.476 -23.331 13.174 1.00 42.41 191 LYS A N 1
ATOM 1545 C CA . LYS A 1 191 ? 21.778 -23.767 12.680 1.00 42.41 191 LYS A CA 1
ATOM 1546 C C . LYS A 1 191 ? 21.815 -25.284 12.846 1.00 42.41 191 LYS A C 1
ATOM 1548 O O . LYS A 1 191 ? 21.931 -25.752 13.978 1.00 42.41 191 LYS A O 1
ATOM 1553 N N . TYR A 1 192 ? 21.713 -26.030 11.749 1.00 42.22 192 TYR A N 1
ATOM 1554 C CA . TYR A 1 192 ? 22.139 -27.421 11.731 1.00 42.22 192 TYR A CA 1
ATOM 1555 C C . TYR A 1 192 ? 23.638 -27.401 12.043 1.00 42.22 192 TYR A C 1
ATOM 1557 O O . TYR A 1 192 ? 24.461 -27.137 11.170 1.00 42.22 192 TYR A O 1
ATOM 1565 N N . HIS A 1 193 ? 23.978 -27.563 13.321 1.00 44.19 193 HIS A N 1
ATOM 1566 C CA . HIS A 1 193 ? 25.314 -27.968 13.714 1.00 44.19 193 HIS A CA 1
ATOM 1567 C C . HIS A 1 193 ? 25.400 -29.431 13.304 1.00 44.19 193 HIS A C 1
ATOM 1569 O O . HIS A 1 193 ? 24.787 -30.289 13.936 1.00 44.19 193 HIS A O 1
ATOM 1575 N N . TYR A 1 194 ? 26.079 -29.694 12.192 1.00 43.09 194 TYR A N 1
ATOM 1576 C CA . TYR A 1 194 ? 26.617 -31.023 11.958 1.00 43.09 194 TYR A CA 1
ATOM 1577 C C . TYR A 1 194 ? 27.718 -31.211 13.002 1.00 43.09 194 TYR A C 1
ATOM 1579 O O . TYR A 1 194 ? 28.715 -30.486 12.977 1.00 43.09 194 TYR A O 1
ATOM 1587 N N . GLY A 1 195 ? 27.433 -32.064 13.987 1.00 53.12 195 GLY A N 1
ATOM 1588 C CA . GLY A 1 195 ? 28.438 -32.617 14.891 1.00 53.12 195 GLY A CA 1
ATOM 1589 C C . GLY A 1 195 ? 29.299 -33.652 14.188 1.00 53.12 195 GLY A C 1
ATOM 1590 O O . GLY A 1 195 ? 28.862 -34.156 13.127 1.00 53.12 195 GLY A O 1
#

Sequence (195 aa):
MATSNFKLLHSYFKLSDVTKCLYLMQRNHEIIQQSNIATNRLWDFHFPSSLKILLLYDFPLTSDSLSTIARLPNLEVLSLYGTIIHGEEWNMGEEDTFENLKCLKLNKLTLAKWKVGEESFPALEKLKLSGCRKVEEILSSFGDIYSLKIIKLVRSSHLEDSALKIKEYAEDMRGGDELQILVRKNIPLFKYHYG

Mean predicted aligned error: 10.57 Å